Protein AF-A0A397S210-F1 (afdb_monomer)

Radius of gyration: 28.79 Å; Cα contacts (8 Å, |Δi|>4): 384; chains: 1; bounding box: 89×82×57 Å

Nearest PDB structures (foldseek):
  5ey2-assembly1_B  TM=5.512E-01  e=2.239E+00  Bacillus cereus ATCC 14579
  8p5d-assembly1_SK0  TM=4.703E-01  e=1.238E+00  Spraguea lophii 42_110
  3cta-assembly1_A-2  TM=4.953E-01  e=2.122E+00  Thermoplasma acidophilum DSM 1728
  4v5o-assembly1_A7  TM=4.350E-01  e=5.305E+00  Tetrahymena thermophila
  6p6f-assembly1_B  TM=3.017E-01  e=6.582E+00  synthetic construct

Foldseek 3Di:
DLVVVLVPQDQDLPDPLLLLLLQLQLQQLLVPDPDADQDKDWSDADDSCVPSVDDPSNVQVSQCVLAVVLVWDWDDDDRTIITRDHNCNLLSSQVSLLSSCQVVVVVQVVQQVVQVVVLVVPQDPVDPQSVVVVVCLVCVCVQQNQQNGWNDAQDQLDPVDCVLGTFGTWTHGSSQEIEGEQEDEDDPPDDDPVVVVVVLVVSLVSQVSSQVSVVVVGSHHYWTWYAYPPPVPNHTGTSDPSSVVSSVSSNVVRVVVVVVVVVVCVVCVVVVVVVVVVVVVVVCCVPPVVVVVVVVVCCVVCVVVVVD

Structure (mmCIF, N/CA/C/O backbone):
data_AF-A0A397S210-F1
#
_entry.id   AF-A0A397S210-F1
#
loop_
_atom_site.group_PDB
_atom_site.id
_atom_site.type_symbol
_atom_site.label_atom_id
_atom_site.label_alt_id
_atom_site.label_comp_id
_atom_site.label_asym_id
_atom_site.label_entity_id
_atom_site.label_seq_id
_atom_site.pdbx_PDB_ins_code
_atom_site.Cartn_x
_atom_site.Cartn_y
_atom_site.Cartn_z
_atom_site.occupancy
_atom_site.B_iso_or_equiv
_atom_site.auth_seq_id
_atom_site.auth_comp_id
_atom_site.auth_asym_id
_atom_site.auth_atom_id
_atom_site.pdbx_PDB_model_num
ATOM 1 N N . MET A 1 1 ? -18.429 22.481 27.955 1.00 55.03 1 MET A N 1
ATOM 2 C CA . MET A 1 1 ? -19.207 22.070 26.767 1.00 55.03 1 MET A CA 1
ATOM 3 C C . MET A 1 1 ? -18.560 20.840 26.133 1.00 55.03 1 MET A C 1
ATOM 5 O O . MET A 1 1 ? -19.243 19.841 25.980 1.00 55.03 1 MET A O 1
ATOM 9 N N . ASP A 1 2 ? -17.236 20.846 25.951 1.00 54.84 2 ASP A N 1
ATOM 10 C CA . ASP A 1 2 ? -16.440 19.739 25.379 1.00 54.84 2 ASP A CA 1
ATOM 11 C C . ASP A 1 2 ? -16.620 18.367 26.059 1.00 54.84 2 ASP A C 1
ATOM 13 O O . ASP A 1 2 ? -16.711 17.354 25.374 1.00 54.84 2 ASP A O 1
ATOM 17 N N . PHE A 1 3 ? -16.757 18.322 27.391 1.00 54.53 3 PHE A N 1
ATOM 18 C CA . PHE A 1 3 ? -16.994 17.070 28.132 1.00 54.53 3 PHE A CA 1
ATOM 19 C C . PHE A 1 3 ? -18.362 16.421 27.841 1.00 54.53 3 PHE A C 1
ATOM 21 O O . PHE A 1 3 ? -18.506 15.209 27.930 1.00 54.53 3 PHE A O 1
ATOM 28 N N . PHE A 1 4 ? -19.385 17.208 27.491 1.00 59.75 4 PHE A N 1
ATOM 29 C CA . PHE A 1 4 ? -20.692 16.650 27.123 1.00 59.75 4 PHE A CA 1
ATOM 30 C C . PHE A 1 4 ? -20.702 16.160 25.670 1.00 59.75 4 PHE A C 1
ATOM 32 O O . PHE A 1 4 ? -21.332 15.147 25.380 1.00 59.75 4 PHE A O 1
ATOM 39 N N . CYS A 1 5 ? -19.969 16.827 24.770 1.00 57.91 5 CYS A N 1
ATOM 40 C CA . CYS A 1 5 ? -19.808 16.376 23.385 1.00 57.91 5 CYS A CA 1
ATOM 41 C C . CYS A 1 5 ? -19.043 15.045 23.298 1.00 57.91 5 CYS A C 1
ATOM 43 O O . CYS A 1 5 ? -19.401 14.191 22.491 1.00 57.91 5 CYS A O 1
ATOM 45 N N . SER A 1 6 ? -18.050 14.821 24.167 1.00 62.62 6 SER A N 1
ATOM 46 C CA . SER A 1 6 ? -17.277 13.571 24.178 1.00 62.62 6 SER A CA 1
ATOM 47 C C . SER A 1 6 ? -18.088 12.340 24.596 1.00 62.62 6 SER A C 1
ATOM 49 O O . SER A 1 6 ? -17.755 11.228 24.190 1.00 62.62 6 SER A O 1
ATOM 51 N N . PHE A 1 7 ? -19.188 12.519 25.336 1.00 67.81 7 PHE A N 1
ATOM 52 C CA . PHE A 1 7 ? -20.079 11.421 25.728 1.00 67.81 7 PHE A CA 1
ATOM 53 C C . PHE A 1 7 ? -20.820 10.804 24.531 1.00 67.81 7 PHE A C 1
ATOM 55 O O . PHE A 1 7 ? -21.146 9.620 24.544 1.00 67.81 7 PHE A O 1
ATOM 62 N N . PHE A 1 8 ? -21.055 11.600 23.483 1.00 76.00 8 PHE A N 1
ATOM 63 C CA . PHE A 1 8 ? -21.706 11.170 22.243 1.00 76.00 8 PHE A CA 1
ATOM 64 C C . PHE A 1 8 ? -20.715 10.900 21.106 1.00 76.00 8 PHE A C 1
ATOM 66 O O . PHE A 1 8 ? -21.127 10.501 20.018 1.00 76.00 8 PHE A O 1
ATOM 73 N N . PHE A 1 9 ? -19.416 11.107 21.337 1.00 83.88 9 PHE A N 1
ATOM 74 C CA . PHE A 1 9 ? -18.399 10.840 20.333 1.00 83.88 9 PHE A CA 1
ATOM 75 C C . PHE A 1 9 ? -18.256 9.332 20.130 1.00 83.88 9 PHE A C 1
ATOM 77 O O . PHE A 1 9 ? -17.865 8.602 21.046 1.00 83.88 9 PHE A O 1
ATOM 84 N N . ASN A 1 10 ? -18.572 8.867 18.925 1.00 90.12 10 ASN A N 1
ATOM 85 C CA . ASN A 1 10 ? -18.394 7.480 18.530 1.00 90.12 10 ASN A CA 1
ATOM 86 C C . ASN A 1 10 ? -17.181 7.356 17.609 1.00 90.12 10 ASN A C 1
ATOM 88 O O . ASN A 1 10 ? -17.033 8.142 16.670 1.00 90.12 10 ASN A O 1
ATOM 92 N N . VAL A 1 11 ? -16.337 6.364 17.875 1.00 91.44 11 VAL A N 1
ATOM 93 C CA . VAL A 1 11 ? -15.248 6.017 16.967 1.00 91.44 11 VAL A CA 1
ATOM 94 C C . VAL A 1 11 ? -15.869 5.278 15.787 1.00 91.44 11 VAL A C 1
ATOM 96 O O . VAL A 1 11 ? -16.501 4.236 15.952 1.00 91.44 11 VAL A O 1
ATOM 99 N N . ASP A 1 12 ? -15.739 5.854 14.599 1.00 93.69 12 ASP A N 1
ATOM 100 C CA . ASP A 1 12 ? -16.317 5.327 13.371 1.00 93.69 12 ASP A CA 1
ATOM 101 C C . ASP A 1 12 ? -15.284 5.377 12.253 1.00 93.69 12 ASP A C 1
ATOM 103 O O . ASP A 1 12 ? -14.847 6.433 11.797 1.00 93.69 12 ASP A O 1
ATOM 107 N N . ILE A 1 13 ? -14.941 4.194 11.763 1.00 93.19 13 ILE A N 1
ATOM 108 C CA . ILE A 1 13 ? -14.028 4.016 10.644 1.00 93.19 13 ILE A CA 1
ATOM 109 C C . ILE A 1 13 ? -14.554 4.635 9.345 1.00 93.19 13 ILE A C 1
ATOM 111 O O . ILE A 1 13 ? -13.783 4.948 8.439 1.00 93.19 13 ILE A O 1
ATOM 115 N N . ASN A 1 14 ? -15.866 4.838 9.233 1.00 94.56 14 ASN A N 1
ATOM 116 C CA . ASN A 1 14 ? -16.490 5.476 8.083 1.00 94.56 14 ASN A CA 1
ATOM 117 C C . ASN A 1 14 ? -16.458 7.012 8.166 1.00 94.56 14 ASN A C 1
ATOM 119 O O . ASN A 1 14 ? -16.669 7.660 7.136 1.00 94.56 14 ASN A O 1
ATOM 123 N N . ASP A 1 15 ? -16.065 7.607 9.299 1.00 93.75 15 ASP A N 1
ATOM 124 C CA . ASP A 1 15 ? -15.794 9.045 9.400 1.00 93.75 15 ASP A CA 1
ATOM 125 C C . ASP A 1 15 ? -14.431 9.389 8.767 1.00 93.75 15 ASP A C 1
ATOM 127 O O . ASP A 1 15 ? -13.369 8.909 9.169 1.00 93.75 15 ASP A O 1
ATOM 131 N N . GLU A 1 16 ? -14.454 10.238 7.738 1.00 91.31 16 GLU A N 1
ATOM 132 C CA . GLU A 1 16 ? -13.264 10.631 6.974 1.00 91.31 16 GLU A CA 1
ATOM 133 C C . GLU A 1 16 ? -12.228 11.399 7.797 1.00 91.31 16 GLU A C 1
ATOM 135 O O . GLU A 1 16 ? -11.024 11.214 7.597 1.00 91.31 16 GLU A O 1
ATOM 140 N N . ARG A 1 17 ? -12.671 12.228 8.746 1.00 90.12 17 ARG A N 1
ATOM 141 C CA . ARG A 1 17 ? -11.766 12.999 9.604 1.00 90.12 17 ARG A CA 1
ATOM 142 C C . ARG A 1 17 ? -11.052 12.071 10.570 1.00 90.12 17 ARG A C 1
ATOM 144 O O . ARG A 1 17 ? -9.839 12.181 10.730 1.00 90.12 17 ARG A O 1
ATOM 151 N N . GLN A 1 18 ? -11.781 11.124 11.165 1.00 92.75 18 GLN A N 1
ATOM 152 C CA . GLN A 1 18 ? -11.183 10.124 12.047 1.00 92.75 18 GLN A CA 1
ATOM 153 C C . GLN A 1 18 ? -10.178 9.255 11.278 1.00 92.75 18 GLN A C 1
ATOM 155 O O . GLN A 1 18 ? -9.048 9.091 11.735 1.00 92.75 18 GLN A O 1
ATOM 160 N N . ARG A 1 19 ? -10.523 8.786 10.067 1.00 92.81 19 ARG A N 1
ATOM 161 C CA . ARG A 1 19 ? -9.575 8.052 9.208 1.00 92.81 19 ARG A CA 1
ATOM 162 C C . ARG A 1 19 ? -8.323 8.849 8.899 1.00 92.81 19 ARG A C 1
ATOM 164 O O . ARG A 1 19 ? -7.223 8.335 9.068 1.00 92.81 19 ARG A O 1
ATOM 171 N N . THR A 1 20 ? -8.483 10.089 8.448 1.00 90.81 20 THR A N 1
ATOM 172 C CA . THR A 1 20 ? -7.354 10.953 8.082 1.00 90.81 20 THR A CA 1
ATOM 173 C C . THR A 1 20 ? -6.435 11.177 9.279 1.00 90.81 20 THR A C 1
ATOM 175 O O . THR A 1 20 ? -5.214 11.096 9.147 1.00 90.81 20 THR A O 1
ATOM 178 N N . PHE A 1 21 ? -7.016 11.373 10.464 1.00 90.88 21 PHE A N 1
ATOM 179 C CA . PHE A 1 21 ? -6.278 11.501 11.713 1.00 90.88 21 PHE A CA 1
ATOM 180 C C . PHE A 1 21 ? -5.462 10.242 12.044 1.00 90.88 21 PHE A C 1
ATOM 182 O O . PHE A 1 21 ? -4.244 10.323 12.214 1.00 90.88 21 PHE A O 1
ATOM 189 N N . ILE A 1 22 ? -6.110 9.074 12.084 1.00 93.31 22 ILE A N 1
ATOM 190 C CA . ILE A 1 22 ? -5.455 7.808 12.439 1.00 93.31 22 ILE A CA 1
ATOM 191 C C . ILE A 1 22 ? -4.392 7.422 11.406 1.00 93.31 22 ILE A C 1
ATOM 193 O O . ILE A 1 22 ? -3.251 7.145 11.774 1.00 93.31 22 ILE A O 1
ATOM 197 N N . LEU A 1 23 ? -4.721 7.471 10.113 1.00 93.75 23 LEU A N 1
ATOM 198 C CA . LEU A 1 23 ? -3.784 7.135 9.040 1.00 93.75 23 LEU A CA 1
ATOM 199 C C . LEU A 1 23 ? -2.610 8.120 8.972 1.00 93.75 23 LEU A C 1
ATOM 201 O O . LEU A 1 23 ? -1.495 7.708 8.658 1.00 93.75 23 LEU A O 1
ATOM 205 N N . GLY A 1 24 ? -2.818 9.391 9.325 1.00 91.31 24 GLY A N 1
ATOM 206 C CA . GLY A 1 24 ? -1.742 10.374 9.451 1.00 91.31 24 GLY A CA 1
ATOM 207 C C . GLY A 1 24 ? -0.745 10.014 10.557 1.00 91.31 24 GLY A C 1
ATOM 208 O O . GLY A 1 24 ? 0.467 10.098 10.351 1.00 91.31 24 GLY A O 1
ATOM 209 N N . ILE A 1 25 ? -1.230 9.550 11.713 1.00 91.69 25 ILE A N 1
ATOM 210 C CA . ILE A 1 25 ? -0.378 9.029 12.794 1.00 91.69 25 ILE A CA 1
ATOM 211 C C . ILE A 1 25 ? 0.369 7.775 12.328 1.00 91.69 25 ILE A C 1
ATOM 213 O O . ILE A 1 25 ? 1.592 7.704 12.463 1.00 91.69 25 ILE A O 1
ATOM 217 N N . CYS A 1 26 ? -0.338 6.816 11.727 1.00 94.56 26 CYS A N 1
ATOM 218 C CA . CYS A 1 26 ? 0.256 5.598 11.183 1.00 94.56 26 CYS A CA 1
ATOM 219 C C . CYS A 1 26 ? 1.366 5.898 10.165 1.00 94.56 26 CYS A C 1
ATOM 221 O O . CYS A 1 26 ? 2.459 5.345 10.263 1.00 94.56 26 CYS A O 1
ATOM 223 N N . SER A 1 27 ? 1.121 6.819 9.229 1.00 92.94 27 SER A N 1
ATOM 224 C CA . SER A 1 27 ? 2.085 7.246 8.208 1.00 92.94 27 SER A CA 1
ATOM 225 C C . SER A 1 27 ? 3.375 7.794 8.827 1.00 92.94 27 SER A C 1
ATOM 227 O O . SER A 1 27 ? 4.479 7.469 8.383 1.00 92.94 27 SER A O 1
ATOM 229 N N . LYS A 1 28 ? 3.262 8.559 9.920 1.00 91.19 28 LYS A N 1
ATOM 230 C CA . LYS A 1 28 ? 4.419 9.083 10.657 1.00 91.19 28 LYS A CA 1
ATOM 231 C C . LYS A 1 28 ? 5.186 8.014 11.418 1.00 91.19 28 LYS A C 1
ATOM 233 O O . LYS A 1 28 ? 6.413 8.029 11.378 1.00 91.19 28 LYS A O 1
ATOM 238 N N . ILE A 1 29 ? 4.486 7.081 12.066 1.00 92.19 29 ILE A N 1
ATOM 239 C CA . ILE A 1 29 ? 5.108 5.916 12.712 1.00 92.19 29 ILE A CA 1
ATOM 240 C C . ILE A 1 29 ? 5.902 5.122 11.668 1.00 92.19 29 ILE A C 1
ATOM 242 O O . ILE A 1 29 ? 7.086 4.865 11.862 1.00 92.19 29 ILE A O 1
ATOM 246 N N . LEU A 1 30 ? 5.282 4.820 10.523 1.00 93.12 30 LEU A N 1
ATOM 247 C CA . LEU A 1 30 ? 5.911 4.105 9.410 1.00 93.12 30 LEU A CA 1
ATOM 248 C C . LEU A 1 30 ? 7.041 4.891 8.729 1.00 93.12 30 LEU A C 1
ATOM 250 O O . LEU A 1 30 ? 7.833 4.302 8.002 1.00 93.12 30 LEU A O 1
ATOM 254 N N . SER A 1 31 ? 7.120 6.206 8.926 1.00 90.31 31 SER A N 1
ATOM 255 C CA . SER A 1 31 ? 8.195 7.054 8.394 1.00 90.31 31 SER A CA 1
ATOM 256 C C . SER A 1 31 ? 9.345 7.256 9.380 1.00 90.31 31 SER A C 1
ATOM 258 O O . SER A 1 31 ? 10.368 7.834 9.012 1.00 90.31 31 SER A O 1
ATOM 260 N N . HIS A 1 32 ? 9.197 6.818 10.633 1.00 87.69 32 HIS A N 1
ATOM 261 C CA . HIS A 1 32 ? 10.246 6.964 11.629 1.00 87.69 32 HIS A CA 1
ATOM 262 C C . HIS A 1 32 ? 11.325 5.897 11.433 1.00 87.69 32 HIS A C 1
ATOM 264 O O . HIS A 1 32 ? 10.971 4.719 11.425 1.00 87.69 32 HIS A O 1
ATOM 270 N N . PRO A 1 33 ? 12.615 6.255 11.283 1.00 80.19 33 PRO A N 1
ATOM 271 C CA . PRO A 1 33 ? 13.667 5.289 10.994 1.00 80.19 33 PRO A CA 1
ATOM 272 C C . PRO A 1 33 ? 13.654 4.114 11.968 1.00 80.19 33 PRO A C 1
ATOM 274 O O . PRO A 1 33 ? 13.612 4.319 13.180 1.00 80.19 33 PRO A O 1
ATOM 277 N N . PHE A 1 34 ? 13.766 2.894 11.439 1.00 67.31 34 PHE A N 1
ATOM 278 C CA . PHE A 1 34 ? 13.923 1.688 12.245 1.00 67.31 34 PHE A CA 1
ATOM 279 C C . PHE A 1 34 ? 15.271 1.726 12.977 1.00 67.31 34 PHE A C 1
ATOM 281 O O . PHE A 1 34 ? 16.316 1.303 12.480 1.00 67.31 34 PHE A O 1
ATOM 288 N N . ARG A 1 35 ? 15.275 2.339 14.157 1.00 66.12 35 ARG A N 1
ATOM 289 C CA . ARG A 1 35 ? 16.369 2.308 15.119 1.00 66.12 35 ARG A CA 1
ATOM 290 C C . ARG A 1 35 ? 15.756 2.015 16.472 1.00 66.12 35 ARG A C 1
ATOM 292 O O . ARG A 1 35 ? 14.698 2.538 16.800 1.00 66.12 35 ARG A O 1
ATOM 299 N N . ILE A 1 36 ? 16.435 1.191 17.262 1.00 56.22 36 ILE A N 1
ATOM 300 C CA . ILE A 1 36 ? 16.058 0.958 18.654 1.00 56.22 36 ILE A CA 1
ATOM 301 C C . ILE A 1 36 ? 16.239 2.287 19.389 1.00 56.22 36 ILE A C 1
ATOM 303 O O . ILE A 1 36 ? 17.353 2.667 19.750 1.00 56.22 36 ILE A O 1
ATOM 307 N N . THR A 1 37 ? 15.151 3.026 19.561 1.00 57.72 37 THR A N 1
ATOM 308 C CA . THR A 1 37 ? 15.115 4.218 20.395 1.00 57.72 37 THR A CA 1
ATOM 309 C C . THR A 1 37 ? 14.412 3.847 21.688 1.00 57.72 37 THR A C 1
ATOM 311 O O . THR A 1 37 ? 13.223 3.557 21.682 1.00 57.72 37 THR A O 1
ATOM 314 N N . ASN A 1 38 ? 15.118 3.896 22.817 1.00 58.38 38 ASN A N 1
ATOM 315 C CA . ASN A 1 38 ? 14.514 3.721 24.146 1.00 58.38 38 ASN A CA 1
ATOM 316 C C . ASN A 1 38 ? 13.693 4.958 24.582 1.00 58.38 38 ASN A C 1
ATOM 318 O O . ASN A 1 38 ? 13.586 5.245 25.771 1.00 58.38 38 ASN A O 1
ATOM 322 N N . SER A 1 39 ? 13.177 5.739 23.633 1.00 66.75 39 SER A N 1
ATOM 323 C CA . SER A 1 39 ? 12.549 7.038 23.863 1.00 66.75 39 SER A CA 1
ATOM 324 C C . SER A 1 39 ? 11.253 7.159 23.078 1.00 66.75 39 SER A C 1
ATOM 326 O O . SER A 1 39 ? 11.189 6.735 21.924 1.00 66.75 39 SER A O 1
ATOM 328 N N . SER A 1 40 ? 10.255 7.800 23.682 1.00 79.38 40 SER A N 1
ATOM 329 C CA . SER A 1 40 ? 8.995 8.120 23.021 1.00 79.38 40 SER A CA 1
ATOM 330 C C . SER A 1 40 ? 9.243 9.038 21.822 1.00 79.38 40 SER A C 1
ATOM 332 O O . SER A 1 40 ? 9.902 10.076 21.924 1.00 79.38 40 SER A O 1
ATOM 334 N N . LEU A 1 41 ? 8.714 8.641 20.671 1.00 82.25 41 LEU A N 1
ATOM 335 C CA . LEU A 1 41 ? 8.760 9.398 19.437 1.00 82.25 41 LEU A CA 1
ATOM 336 C C . LEU A 1 41 ? 7.732 10.520 19.494 1.00 82.25 41 LEU A C 1
ATOM 338 O O . LEU A 1 41 ? 6.536 10.271 19.626 1.00 82.25 41 LEU A O 1
ATOM 342 N N . HIS A 1 42 ? 8.194 11.754 19.337 1.00 84.50 42 HIS A N 1
ATOM 343 C CA . HIS A 1 42 ? 7.325 12.900 19.107 1.00 84.50 42 HIS A CA 1
ATOM 344 C C . HIS A 1 42 ? 6.812 12.873 17.662 1.00 84.50 42 HIS A C 1
ATOM 346 O O . HIS A 1 42 ? 7.605 12.924 16.723 1.00 84.50 42 HIS A O 1
ATOM 352 N N . LEU A 1 43 ? 5.494 12.757 17.480 1.00 80.25 43 LEU A N 1
ATOM 353 C CA . LEU A 1 43 ? 4.880 12.714 16.151 1.00 80.25 43 LEU A CA 1
ATOM 354 C C . LEU A 1 43 ? 4.464 14.093 15.638 1.00 80.25 43 LEU A C 1
ATOM 356 O O . LEU A 1 43 ? 4.367 14.272 14.421 1.00 80.25 43 LEU A O 1
ATOM 360 N N . GLU A 1 44 ? 4.161 15.057 16.517 1.00 67.69 44 GLU A N 1
ATOM 361 C CA . GLU A 1 44 ? 3.829 16.419 16.086 1.00 67.69 44 GLU A CA 1
ATOM 362 C C . GLU A 1 44 ? 3.718 17.466 17.202 1.00 67.69 44 GLU A C 1
ATOM 364 O O . GLU A 1 44 ? 3.256 17.173 18.304 1.00 67.69 44 GLU A O 1
ATOM 369 N N . THR A 1 45 ? 4.039 18.713 16.841 1.00 53.38 45 THR A N 1
ATOM 370 C CA . THR A 1 45 ? 3.650 19.969 17.495 1.00 53.38 45 THR A CA 1
ATOM 371 C C . THR A 1 45 ? 2.660 20.719 16.579 1.00 53.38 45 THR A C 1
ATOM 373 O O . THR A 1 45 ? 2.988 21.062 15.448 1.00 53.38 45 THR A O 1
ATOM 376 N N . TYR A 1 46 ? 1.463 21.021 17.096 1.00 43.69 46 TYR A N 1
ATOM 377 C CA . TYR A 1 46 ? 0.504 22.052 16.634 1.00 43.69 46 TYR A CA 1
ATOM 378 C C . TYR A 1 46 ? -0.474 21.790 15.456 1.00 43.69 46 TYR A C 1
ATOM 380 O O . TYR A 1 46 ? -1.584 22.323 15.518 1.00 43.69 46 TYR A O 1
ATOM 388 N N . ASN A 1 47 ? -0.177 20.983 14.428 1.00 49.38 47 ASN A N 1
ATOM 389 C CA . ASN A 1 47 ? -1.030 20.944 13.214 1.00 49.38 47 ASN A CA 1
ATOM 390 C C . ASN A 1 47 ? -2.267 20.021 13.278 1.00 49.38 47 ASN A C 1
ATOM 392 O O . ASN A 1 47 ? -3.262 20.291 12.603 1.00 49.38 47 ASN A O 1
ATOM 396 N N . PHE A 1 48 ? -2.284 18.989 14.125 1.00 54.12 48 PHE A N 1
ATOM 397 C CA . PHE A 1 48 ? -3.440 18.083 14.219 1.00 54.12 48 PHE A CA 1
ATOM 398 C C . PHE A 1 48 ? -4.704 18.698 14.850 1.00 54.12 48 PHE A C 1
ATOM 400 O O . PHE A 1 48 ? -5.811 18.412 14.382 1.00 54.12 48 PHE A O 1
ATOM 407 N N . HIS A 1 49 ? -4.563 19.552 15.873 1.00 50.22 49 HIS A N 1
ATOM 408 C CA . HIS A 1 49 ? -5.704 20.172 16.568 1.00 50.22 49 HIS A CA 1
ATOM 409 C C . HIS A 1 49 ? -6.438 21.201 15.699 1.00 50.22 49 HIS A C 1
ATOM 411 O O . HIS A 1 49 ? -7.661 21.307 15.767 1.00 50.22 49 HIS A O 1
ATOM 417 N N . VAL A 1 50 ? -5.699 21.947 14.873 1.00 49.38 50 VAL A N 1
ATOM 418 C CA . VAL A 1 50 ? -6.260 23.037 14.062 1.00 49.38 50 VAL A CA 1
ATOM 419 C C . VAL A 1 50 ? -6.986 22.502 12.825 1.00 49.38 50 VAL A C 1
ATOM 421 O O . VAL A 1 50 ? -7.969 23.101 12.401 1.00 49.38 50 VAL A O 1
ATOM 424 N N . HIS A 1 51 ? -6.542 21.381 12.246 1.00 55.38 51 HIS A N 1
ATOM 425 C CA . HIS A 1 51 ? -7.106 20.871 10.987 1.00 55.38 51 HIS A CA 1
ATOM 426 C C . HIS A 1 51 ? -8.232 19.847 11.143 1.00 55.38 51 HIS A C 1
ATOM 428 O O . HIS A 1 51 ? -9.074 19.756 10.257 1.00 55.38 51 HIS A O 1
ATOM 434 N N . ASN A 1 52 ? -8.293 19.101 12.251 1.00 61.75 52 ASN A N 1
ATOM 435 C CA . ASN A 1 52 ? -9.294 18.034 12.395 1.00 61.75 52 ASN A CA 1
ATOM 436 C C . ASN A 1 52 ? -10.482 18.411 13.292 1.00 61.75 52 ASN A C 1
ATOM 438 O O . ASN A 1 52 ? -11.454 17.662 13.367 1.00 61.75 52 ASN A O 1
ATOM 442 N N . CYS A 1 53 ? -10.420 19.574 13.952 1.00 75.12 53 CYS A N 1
ATOM 443 C CA . CYS A 1 53 ? -11.450 20.090 14.863 1.00 75.12 53 CYS A CA 1
ATOM 444 C C . CYS A 1 53 ? -11.831 19.133 16.010 1.00 75.12 53 CYS A C 1
ATOM 446 O O . CYS A 1 53 ? -12.888 19.312 16.612 1.00 75.12 53 CYS A O 1
ATOM 448 N N . PHE A 1 54 ? -10.988 18.143 16.324 1.00 82.75 54 PHE A N 1
ATOM 449 C CA . PHE A 1 54 ? -11.203 17.256 17.461 1.00 82.75 54 PHE A CA 1
ATOM 450 C C . PHE A 1 54 ? -10.803 17.945 18.764 1.00 82.75 54 PHE A C 1
ATOM 452 O O . PHE A 1 54 ? -9.712 18.520 18.883 1.00 82.75 54 PHE A O 1
ATOM 459 N N . ASN A 1 55 ? -11.670 17.848 19.767 1.00 84.19 55 ASN A N 1
ATOM 460 C CA . ASN A 1 55 ? -11.322 18.226 21.127 1.00 84.19 55 ASN A CA 1
ATOM 461 C C . ASN A 1 55 ? -10.435 17.148 21.781 1.00 84.19 55 ASN A C 1
ATOM 463 O O . ASN A 1 55 ? -10.240 16.050 21.258 1.00 84.19 55 ASN A O 1
ATOM 467 N N . GLN A 1 56 ? -9.862 17.470 22.941 1.00 84.12 56 GLN A N 1
ATOM 468 C CA . GLN A 1 56 ? -8.889 16.595 23.602 1.00 84.12 56 GLN A CA 1
ATOM 469 C C . GLN A 1 56 ? -9.460 15.215 23.961 1.00 84.12 56 GLN A C 1
ATOM 471 O O . GLN A 1 56 ? -8.760 14.222 23.802 1.00 84.12 56 GLN A O 1
ATOM 476 N N . PHE A 1 57 ? -10.725 15.137 24.384 1.00 85.88 57 PHE A N 1
ATOM 477 C CA . PHE A 1 57 ? -11.354 13.867 24.755 1.00 85.88 57 PHE A CA 1
A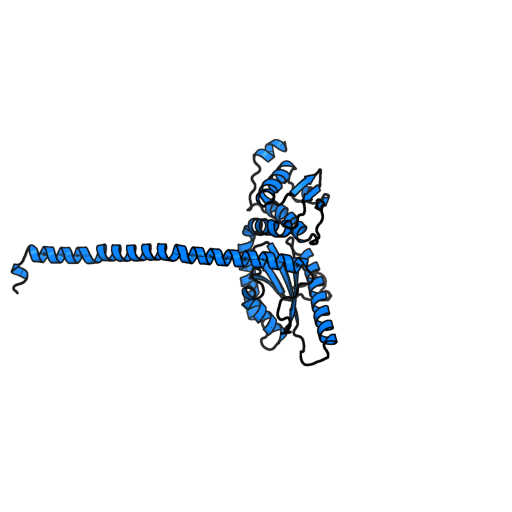TOM 478 C C . PHE A 1 57 ? -11.592 12.962 23.543 1.00 85.88 57 PHE A C 1
ATOM 480 O O . PHE A 1 57 ? -11.429 11.750 23.641 1.00 85.88 57 PHE A O 1
ATOM 487 N N . GLU A 1 58 ? -11.965 13.546 22.402 1.00 88.50 58 GLU A N 1
ATOM 488 C CA . GLU A 1 58 ? -12.158 12.809 21.147 1.00 88.50 58 GLU A CA 1
ATOM 489 C C . GLU A 1 58 ? -10.837 12.206 20.666 1.00 88.50 58 GLU A C 1
ATOM 491 O O . GLU A 1 58 ? -10.791 11.037 20.293 1.00 88.50 58 GLU A O 1
ATOM 496 N N . ILE A 1 59 ? -9.746 12.977 20.754 1.00 88.62 59 ILE A N 1
ATOM 497 C CA . ILE A 1 59 ? -8.396 12.491 20.447 1.00 88.62 59 ILE A CA 1
ATOM 498 C C . ILE A 1 59 ? -8.008 11.355 21.388 1.00 88.62 59 ILE A C 1
ATOM 500 O O . ILE A 1 59 ? -7.613 10.295 20.913 1.00 88.62 59 ILE A O 1
ATOM 504 N N . ASP A 1 60 ? -8.135 11.545 22.701 1.00 87.88 60 ASP A N 1
ATOM 505 C CA . ASP A 1 60 ? -7.718 10.534 23.675 1.00 87.88 60 ASP A CA 1
ATOM 506 C C . ASP A 1 60 ? -8.499 9.213 23.461 1.00 87.88 60 ASP A C 1
ATOM 508 O O . ASP A 1 60 ? -7.900 8.135 23.474 1.00 87.88 60 ASP A O 1
ATOM 512 N N . LYS A 1 61 ? -9.801 9.291 23.139 1.00 90.31 61 LYS A N 1
ATOM 513 C CA . LYS A 1 61 ? -10.631 8.124 22.793 1.00 90.31 61 LYS A CA 1
ATOM 514 C C . LYS A 1 61 ? -10.218 7.466 21.469 1.00 90.31 61 LYS A C 1
ATOM 516 O O . LYS A 1 61 ? -10.094 6.244 21.419 1.00 90.31 61 LYS A O 1
ATOM 521 N N . LEU A 1 62 ? -9.945 8.249 20.420 1.00 91.75 62 LEU A N 1
ATOM 522 C CA . LEU A 1 62 ? -9.430 7.737 19.141 1.00 91.75 62 LEU A CA 1
ATOM 523 C C . LEU A 1 62 ? -8.103 6.994 19.315 1.00 91.75 62 LEU A C 1
ATOM 525 O O . LEU A 1 62 ? -7.934 5.895 18.788 1.00 91.75 62 LEU A O 1
ATOM 529 N N . LEU A 1 63 ? -7.165 7.582 20.063 1.00 92.25 63 LEU A N 1
ATOM 530 C CA . LEU A 1 63 ? -5.860 6.978 20.322 1.00 92.25 63 LEU A CA 1
ATOM 531 C C . LEU A 1 63 ? -5.997 5.661 21.092 1.00 92.25 63 LEU A C 1
ATOM 533 O O . LEU A 1 63 ? -5.347 4.671 20.748 1.00 92.25 63 LEU A O 1
ATOM 537 N N . GLN A 1 64 ? -6.867 5.637 22.103 1.00 90.38 64 GLN A N 1
ATOM 538 C CA . GLN A 1 64 ? -7.145 4.442 22.887 1.00 90.38 64 GLN A CA 1
ATOM 539 C C . GLN A 1 64 ? -7.729 3.317 22.025 1.00 90.38 64 GLN A C 1
ATOM 541 O O . GLN A 1 64 ? -7.184 2.213 22.009 1.00 90.38 64 GLN A O 1
ATOM 546 N N . GLU A 1 65 ? -8.812 3.581 21.294 1.00 91.19 65 GLU A N 1
ATOM 547 C CA . GLU A 1 65 ? -9.521 2.533 20.555 1.00 91.19 65 GLU A CA 1
ATOM 548 C C . GLU A 1 65 ? -8.736 2.031 19.336 1.00 91.19 65 GLU A C 1
ATOM 550 O O . GLU A 1 65 ? -8.698 0.823 19.085 1.00 91.19 65 GLU A O 1
ATOM 555 N N . ALA A 1 66 ? -8.062 2.925 18.606 1.00 92.81 66 ALA A N 1
ATOM 556 C CA . ALA A 1 66 ? -7.335 2.549 17.398 1.00 92.81 66 ALA A CA 1
ATOM 557 C C . ALA A 1 66 ? -5.983 1.878 17.686 1.00 92.81 66 ALA A C 1
ATOM 559 O O . ALA A 1 66 ? -5.642 0.890 17.035 1.00 92.81 66 ALA A O 1
ATOM 560 N N . PHE A 1 67 ? -5.201 2.403 18.638 1.00 93.25 67 PHE A N 1
ATOM 561 C CA . PHE A 1 67 ? -3.800 2.000 18.801 1.00 93.25 67 PHE A CA 1
ATOM 562 C C . PHE A 1 67 ? -3.550 1.056 19.973 1.00 93.25 67 PHE A C 1
ATOM 564 O O . PHE A 1 67 ? -2.831 0.065 19.817 1.00 93.25 67 PHE A O 1
ATOM 571 N N . GLN A 1 68 ? -4.145 1.318 21.140 1.00 84.81 68 GLN A N 1
ATOM 572 C CA . GLN A 1 68 ? -3.841 0.525 22.338 1.00 84.81 68 GLN A CA 1
ATOM 573 C C . GLN A 1 68 ? -4.365 -0.912 22.219 1.00 84.81 68 GLN A C 1
ATOM 575 O O . GLN A 1 68 ? -3.714 -1.840 22.695 1.00 84.81 68 GLN A O 1
ATOM 580 N N . SER A 1 69 ? -5.474 -1.109 21.499 1.00 79.75 69 SER A N 1
ATOM 581 C CA . SER A 1 69 ? -6.011 -2.428 21.127 1.00 79.75 69 SER A CA 1
ATOM 582 C C . SER A 1 69 ? -5.039 -3.275 20.290 1.00 79.75 69 SER A C 1
ATOM 584 O O . SER A 1 69 ? -5.131 -4.499 20.296 1.00 79.75 69 SER A O 1
ATOM 586 N N . ASN A 1 70 ? -4.076 -2.634 19.622 1.00 84.50 70 ASN A N 1
ATOM 587 C CA . ASN A 1 70 ? -3.073 -3.257 18.761 1.00 84.50 70 ASN A CA 1
ATOM 588 C C . ASN A 1 70 ? -1.659 -3.209 19.371 1.00 84.50 70 ASN A C 1
ATOM 590 O O . ASN A 1 70 ? -0.672 -3.316 18.652 1.00 84.50 70 ASN A O 1
ATOM 594 N N . ASN A 1 71 ? -1.522 -3.039 20.693 1.00 90.56 71 ASN A N 1
ATOM 595 C CA . ASN A 1 71 ? -0.223 -2.939 21.379 1.00 90.56 71 ASN A CA 1
ATOM 596 C C . ASN A 1 71 ? 0.686 -1.804 20.858 1.00 90.56 71 ASN A C 1
ATOM 598 O O . ASN A 1 71 ? 1.912 -1.872 20.992 1.00 90.56 71 ASN A O 1
ATOM 602 N N . VAL A 1 72 ? 0.104 -0.743 20.292 1.00 92.69 72 VAL A N 1
ATOM 603 C CA . VAL A 1 72 ? 0.816 0.492 19.950 1.00 92.69 72 VAL A CA 1
ATOM 604 C C . VAL A 1 72 ? 0.417 1.553 20.968 1.00 92.69 72 VAL A C 1
ATOM 606 O O . VAL A 1 72 ? -0.731 1.983 21.025 1.00 92.69 72 VAL A O 1
ATOM 609 N N . TYR A 1 73 ? 1.354 1.971 21.818 1.00 91.62 73 TYR A N 1
ATOM 610 C CA . TYR A 1 73 ? 1.053 2.968 22.842 1.00 91.62 73 TYR A CA 1
ATOM 611 C C . TYR A 1 73 ? 1.266 4.373 22.285 1.00 91.62 73 TYR A C 1
ATOM 613 O O . TYR A 1 73 ? 2.393 4.865 22.208 1.00 91.62 73 TYR A O 1
ATOM 621 N N . VAL A 1 74 ? 0.160 4.989 21.871 1.00 90.75 74 VAL A N 1
ATOM 622 C CA . VAL A 1 74 ? 0.096 6.387 21.442 1.00 90.75 74 VAL A CA 1
ATOM 623 C C . VAL A 1 74 ? -0.620 7.183 22.518 1.00 90.75 74 VAL A C 1
ATOM 625 O O . VAL A 1 74 ? -1.687 6.783 22.988 1.00 90.75 74 VAL A O 1
ATOM 628 N N . TYR A 1 75 ? -0.038 8.305 22.917 1.00 89.00 75 TYR A N 1
ATOM 629 C CA . TYR A 1 75 ? -0.604 9.157 23.951 1.00 89.00 75 TYR A CA 1
ATOM 630 C C . TYR A 1 75 ? -0.377 10.626 23.633 1.00 89.00 75 TYR A C 1
ATOM 632 O O . TYR A 1 75 ? 0.546 11.014 22.916 1.00 89.00 75 TYR A O 1
ATOM 640 N N . ARG A 1 76 ? -1.236 11.464 24.197 1.00 87.56 76 ARG A N 1
ATOM 641 C CA . ARG A 1 76 ? -1.109 12.910 24.108 1.00 87.56 76 ARG A CA 1
ATOM 642 C C . ARG A 1 76 ? -0.383 13.444 25.338 1.00 87.56 76 ARG A C 1
ATOM 644 O O . ARG A 1 76 ? -0.644 13.021 26.460 1.00 87.56 76 ARG A O 1
ATOM 651 N N . SER A 1 77 ? 0.490 14.422 25.133 1.00 84.31 77 SER A N 1
ATOM 652 C CA . SER A 1 77 ? 1.020 15.272 26.199 1.00 84.31 77 SER A CA 1
ATOM 653 C C . SER A 1 77 ? 0.898 16.727 25.761 1.00 84.31 77 SER A C 1
ATOM 655 O O . SER A 1 77 ? 1.447 17.137 24.737 1.00 84.31 77 SER A O 1
ATOM 657 N N . TYR A 1 78 ? 0.108 17.498 26.511 1.00 78.69 78 TYR A N 1
ATOM 658 C CA . TYR A 1 78 ? -0.288 18.865 26.169 1.00 78.69 78 TYR A CA 1
ATOM 659 C C . TYR A 1 78 ? -0.887 18.969 24.752 1.00 78.69 78 TYR A C 1
ATOM 661 O O . TYR A 1 78 ? -1.993 18.478 24.517 1.00 78.69 78 TYR A O 1
ATOM 669 N N . SER A 1 79 ? -0.174 19.611 23.825 1.00 75.44 79 SER A N 1
ATOM 670 C CA . SER A 1 79 ? -0.561 19.861 22.429 1.00 75.44 79 SER A CA 1
ATOM 671 C C . SER A 1 79 ? 0.161 18.949 21.428 1.00 75.44 79 SER A C 1
ATOM 673 O O . SER A 1 79 ? 0.222 19.259 20.237 1.00 75.44 79 SER A O 1
ATOM 675 N N . SER A 1 80 ? 0.774 17.868 21.913 1.00 82.38 80 SER A N 1
ATOM 676 C CA . SER A 1 80 ? 1.608 16.964 21.123 1.00 82.38 80 SER A CA 1
ATOM 677 C C . SER A 1 80 ? 1.192 15.509 21.302 1.00 82.38 80 SER A C 1
ATOM 679 O O . SER A 1 80 ? 0.711 15.115 22.366 1.00 82.38 80 SER A O 1
ATOM 681 N N . ILE A 1 81 ? 1.411 14.709 20.260 1.00 88.50 81 ILE A N 1
ATOM 682 C CA . ILE A 1 81 ? 1.178 13.261 20.264 1.00 88.50 81 ILE A CA 1
ATOM 683 C C . ILE A 1 81 ? 2.530 12.550 20.278 1.00 88.50 81 ILE A C 1
ATOM 685 O O . ILE A 1 81 ? 3.451 12.924 19.546 1.00 88.50 81 ILE A O 1
ATOM 689 N N . TYR A 1 82 ? 2.627 11.523 21.111 1.00 89.56 82 TYR A N 1
ATOM 690 C CA . TYR A 1 82 ? 3.809 10.704 21.313 1.00 89.56 82 TYR A CA 1
ATOM 691 C C . TYR A 1 82 ? 3.486 9.233 21.095 1.00 89.56 82 TYR A C 1
ATOM 693 O O . TYR A 1 82 ? 2.362 8.795 21.338 1.00 89.56 82 TYR A O 1
ATOM 701 N N . VAL A 1 83 ? 4.489 8.471 20.669 1.00 90.62 83 VAL A N 1
ATOM 702 C CA . VAL A 1 83 ? 4.419 7.012 20.550 1.00 90.62 83 VAL A CA 1
ATOM 703 C C . VAL A 1 83 ? 5.580 6.397 21.292 1.00 90.62 83 VAL A C 1
ATOM 705 O O . VAL A 1 83 ? 6.726 6.765 21.044 1.00 90.62 83 VAL A O 1
ATOM 708 N N . ASP A 1 84 ? 5.310 5.414 22.139 1.00 89.62 84 ASP A N 1
ATOM 709 C CA . ASP A 1 84 ? 6.378 4.574 22.673 1.00 89.62 84 ASP A CA 1
ATOM 710 C C . ASP A 1 84 ? 6.839 3.613 21.581 1.00 89.62 84 ASP A C 1
ATOM 712 O O . ASP A 1 84 ? 6.239 2.562 21.338 1.00 89.62 84 ASP A O 1
ATOM 716 N N . PHE A 1 85 ? 7.893 4.023 20.879 1.00 86.62 85 PHE A N 1
ATOM 717 C CA . PHE A 1 85 ? 8.405 3.311 19.722 1.00 86.62 85 PHE A CA 1
ATOM 718 C C . PHE A 1 85 ? 9.250 2.114 20.174 1.00 86.62 85 PHE A C 1
ATOM 720 O O . PHE A 1 85 ? 10.328 2.266 20.745 1.00 86.62 85 PHE A O 1
ATOM 727 N N . LYS A 1 86 ? 8.734 0.910 19.933 1.00 86.56 86 LYS A N 1
ATOM 728 C CA . LYS A 1 86 ? 9.356 -0.384 20.235 1.00 86.56 86 LYS A CA 1
ATOM 729 C C . LYS A 1 86 ? 9.655 -1.121 18.932 1.00 86.56 86 LYS A C 1
ATOM 731 O O . LYS A 1 86 ? 9.171 -0.741 17.869 1.00 86.56 86 LYS A O 1
ATOM 736 N N . ILE A 1 87 ? 10.417 -2.211 19.021 1.00 81.44 87 ILE A N 1
ATOM 737 C CA . ILE A 1 87 ? 10.796 -3.011 17.847 1.00 81.44 87 ILE A CA 1
ATOM 738 C C . ILE A 1 87 ? 9.578 -3.521 17.059 1.00 81.44 87 ILE A C 1
ATOM 740 O O . ILE A 1 87 ? 9.575 -3.465 15.834 1.00 81.44 87 ILE A O 1
ATOM 744 N N . ASP A 1 88 ? 8.500 -3.890 17.755 1.00 88.19 88 ASP A N 1
ATOM 745 C CA . ASP A 1 88 ? 7.275 -4.400 17.129 1.00 88.19 88 ASP A CA 1
ATOM 746 C C . ASP A 1 88 ? 6.314 -3.292 16.673 1.00 88.19 88 ASP A C 1
ATOM 748 O O . ASP A 1 88 ? 5.283 -3.586 16.073 1.00 88.19 88 ASP A O 1
ATOM 752 N N . THR A 1 89 ? 6.608 -2.012 16.937 1.00 90.62 89 THR A N 1
ATOM 753 C CA . THR A 1 89 ? 5.685 -0.905 16.638 1.00 90.62 89 THR A CA 1
ATOM 754 C C . THR A 1 89 ? 5.375 -0.801 15.144 1.00 90.62 89 THR A C 1
ATOM 756 O O . THR A 1 89 ? 4.218 -0.582 14.789 1.00 90.62 89 THR A O 1
ATOM 759 N N . LEU A 1 90 ? 6.366 -1.003 14.264 1.00 89.50 90 LEU A N 1
ATOM 760 C CA . LEU A 1 90 ? 6.142 -1.008 12.811 1.00 89.50 90 LEU A CA 1
ATOM 761 C C . LEU A 1 90 ? 5.250 -2.172 12.364 1.00 89.50 90 LEU A C 1
ATOM 763 O O . LEU A 1 90 ? 4.382 -1.994 11.514 1.00 89.50 90 LEU A O 1
ATOM 767 N N . ASN A 1 91 ? 5.435 -3.352 12.949 1.00 91.75 91 ASN A N 1
ATOM 768 C CA . ASN A 1 91 ? 4.606 -4.509 12.635 1.00 91.75 91 ASN A CA 1
ATOM 769 C C . ASN A 1 91 ? 3.166 -4.300 13.137 1.00 91.75 91 ASN A C 1
ATOM 771 O O . ASN A 1 91 ? 2.205 -4.481 12.397 1.00 91.75 91 ASN A O 1
ATOM 775 N N . ASN A 1 92 ? 3.019 -3.816 14.370 1.00 94.19 92 ASN A N 1
ATOM 776 C CA . ASN A 1 92 ? 1.732 -3.646 15.040 1.00 94.19 92 ASN A CA 1
ATOM 777 C C . ASN A 1 92 ? 0.899 -2.471 14.506 1.00 94.19 92 ASN A C 1
ATOM 779 O O . ASN A 1 92 ? -0.321 -2.469 14.667 1.00 94.19 92 ASN A O 1
ATOM 783 N N . VAL A 1 93 ? 1.517 -1.478 13.853 1.00 95.69 93 VAL A N 1
ATOM 784 C CA . VAL A 1 93 ? 0.764 -0.376 13.236 1.00 95.69 93 VAL A CA 1
ATOM 785 C C . VAL A 1 93 ? 0.088 -0.794 11.927 1.00 95.69 93 VAL A C 1
ATOM 787 O O . VAL A 1 93 ? -0.955 -0.244 11.586 1.00 95.69 93 VAL A O 1
ATOM 790 N N . LEU A 1 94 ? 0.612 -1.793 11.208 1.00 95.69 94 LEU A N 1
ATOM 791 C CA . LEU A 1 94 ? 0.062 -2.218 9.915 1.00 95.69 94 LEU A CA 1
ATOM 792 C C . LEU A 1 94 ? -1.377 -2.763 9.997 1.00 95.69 94 LEU A C 1
ATOM 794 O O . LEU A 1 94 ? -2.188 -2.359 9.160 1.00 95.69 94 LEU A O 1
ATOM 798 N N . PRO A 1 95 ? -1.758 -3.607 10.977 1.00 95.12 95 PRO A N 1
ATOM 799 C CA . PRO A 1 95 ? -3.158 -3.979 11.193 1.00 95.12 95 PRO A CA 1
ATOM 800 C C . PRO A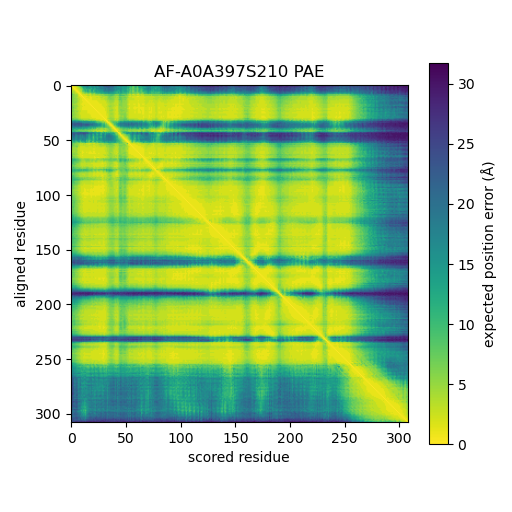 1 95 ? -4.088 -2.774 11.381 1.00 95.12 95 PRO A C 1
ATOM 802 O O . PRO A 1 95 ? -5.186 -2.761 10.822 1.00 95.12 95 PRO A O 1
ATOM 805 N N . ILE A 1 96 ? -3.626 -1.736 12.091 1.00 96.50 96 ILE A N 1
ATOM 806 C CA . ILE A 1 96 ? -4.369 -0.481 12.273 1.00 96.50 96 ILE A CA 1
ATOM 807 C C . ILE A 1 96 ? -4.549 0.202 10.920 1.00 96.50 96 ILE A C 1
ATOM 809 O O . ILE A 1 96 ? -5.671 0.557 10.562 1.00 96.50 96 ILE A O 1
ATOM 813 N N . CYS A 1 97 ? -3.472 0.334 10.135 1.00 97.00 97 CYS A N 1
ATOM 814 C CA . CYS A 1 97 ? -3.561 0.921 8.803 1.00 97.00 97 CYS A CA 1
ATOM 815 C C . CYS A 1 97 ? -4.557 0.155 7.927 1.00 97.00 97 CYS A C 1
ATOM 817 O O . CYS A 1 97 ? -5.434 0.771 7.333 1.00 97.00 97 CYS A O 1
ATOM 819 N N . LYS A 1 98 ? -4.475 -1.184 7.895 1.00 95.94 98 LYS A N 1
ATOM 820 C CA . LYS A 1 98 ? -5.384 -2.031 7.110 1.00 95.94 98 LYS A CA 1
ATOM 821 C C . LYS A 1 98 ? -6.833 -1.809 7.498 1.00 95.94 98 LYS A C 1
ATOM 823 O O . LYS A 1 98 ? -7.663 -1.644 6.609 1.00 95.94 98 LYS A O 1
ATOM 828 N N . GLN A 1 99 ? -7.132 -1.807 8.798 1.00 95.94 99 GLN A N 1
ATOM 829 C CA . GLN A 1 99 ? -8.475 -1.559 9.307 1.00 95.94 99 GLN A CA 1
ATOM 830 C C . GLN A 1 99 ? -8.947 -0.177 8.846 1.00 95.94 99 GLN A C 1
ATOM 832 O O . GLN A 1 99 ? -9.906 -0.080 8.086 1.00 95.94 99 GLN A O 1
ATOM 837 N N . TRP A 1 100 ? -8.242 0.885 9.234 1.00 96.31 100 TRP A N 1
ATOM 838 C CA . TRP A 1 100 ? -8.660 2.271 9.002 1.00 96.31 100 TRP A CA 1
ATOM 839 C C . TRP A 1 100 ? -8.641 2.700 7.533 1.00 96.31 100 TRP A C 1
ATOM 841 O O . TRP A 1 100 ? -9.313 3.663 7.166 1.00 96.31 100 TRP A O 1
ATOM 851 N N . PHE A 1 101 ? -7.935 1.966 6.678 1.00 96.81 101 PHE A N 1
ATOM 852 C CA . PHE A 1 101 ? -7.922 2.174 5.237 1.00 96.81 101 PHE A CA 1
ATOM 853 C C . PHE A 1 101 ? -9.001 1.374 4.485 1.00 96.81 101 PHE A C 1
ATOM 855 O O . PHE A 1 101 ? -9.268 1.686 3.325 1.00 96.81 101 PHE A O 1
ATOM 862 N N . GLN A 1 102 ? -9.682 0.408 5.129 1.00 96.00 102 GLN A N 1
ATOM 863 C CA . GLN A 1 102 ? -10.711 -0.436 4.493 1.00 96.00 102 GLN A CA 1
ATOM 864 C C . GLN A 1 102 ? -11.745 0.343 3.660 1.00 96.00 102 GLN A C 1
ATOM 866 O O . GLN A 1 102 ? -12.025 -0.071 2.531 1.00 96.00 102 GLN A O 1
ATOM 871 N N . PRO A 1 103 ? -12.302 1.481 4.127 1.00 96.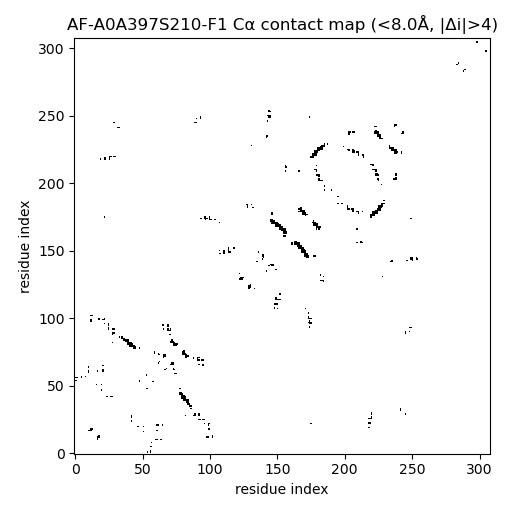62 103 PRO A N 1
ATOM 872 C CA . PRO A 1 103 ? -13.311 2.202 3.347 1.00 96.62 103 PRO A CA 1
ATOM 873 C C . PRO A 1 103 ? -12.805 2.710 1.986 1.00 96.62 103 PRO A C 1
ATOM 875 O O . PRO A 1 103 ? -13.601 2.888 1.063 1.00 96.62 103 PRO A O 1
ATOM 878 N N . SER A 1 104 ? -11.491 2.894 1.832 1.00 95.12 104 SER A N 1
ATOM 879 C CA . SER A 1 104 ? -10.850 3.364 0.598 1.00 95.12 104 SER A CA 1
ATOM 880 C C . SER A 1 104 ? -10.591 2.248 -0.426 1.00 95.12 104 SER A C 1
ATOM 882 O O . SER A 1 104 ? -10.327 2.538 -1.595 1.00 95.12 104 SER A O 1
ATOM 884 N N . ILE A 1 105 ? -10.694 0.970 -0.042 1.00 96.19 105 ILE A N 1
ATOM 885 C CA . ILE A 1 105 ? -10.341 -0.166 -0.914 1.00 96.19 105 ILE A CA 1
ATOM 886 C C . ILE A 1 105 ? -11.219 -0.220 -2.163 1.00 96.19 105 ILE A C 1
ATOM 888 O O . ILE A 1 105 ? -10.726 -0.412 -3.270 1.00 96.19 105 ILE A O 1
ATOM 892 N N . LYS A 1 106 ? -12.523 0.045 -2.029 1.00 96.69 106 LYS A N 1
ATOM 893 C CA . LYS A 1 106 ? -13.440 0.032 -3.178 1.00 96.69 106 LYS A CA 1
ATOM 894 C C . LYS A 1 106 ? -13.062 1.065 -4.244 1.00 96.69 106 LYS A C 1
ATOM 896 O O . LYS A 1 106 ? -13.226 0.800 -5.433 1.00 96.69 106 LYS A O 1
ATOM 901 N N . SER A 1 107 ? -12.583 2.244 -3.839 1.00 95.81 107 SER A N 1
ATOM 902 C CA . SER A 1 107 ? -12.063 3.233 -4.791 1.00 95.81 107 SER A CA 1
ATOM 903 C C . SER A 1 107 ? -10.742 2.796 -5.416 1.00 95.81 107 SER A C 1
ATOM 905 O O . SER A 1 107 ? -10.546 3.052 -6.598 1.00 95.81 107 SER A O 1
ATOM 907 N N . LEU A 1 108 ? -9.878 2.103 -4.668 1.00 96.50 108 LEU A N 1
ATOM 908 C CA . LEU A 1 108 ? -8.618 1.584 -5.202 1.00 96.50 108 LEU A CA 1
ATOM 909 C C . LEU A 1 108 ? -8.818 0.503 -6.256 1.00 96.50 108 LEU A C 1
ATOM 911 O O . LEU A 1 108 ? -8.171 0.568 -7.291 1.00 96.50 108 LEU A O 1
ATOM 915 N N . VAL A 1 109 ? -9.748 -0.429 -6.039 1.00 98.19 109 VAL A N 1
ATOM 916 C CA . VAL A 1 109 ? -10.097 -1.456 -7.035 1.00 98.19 109 VAL A CA 1
ATOM 917 C 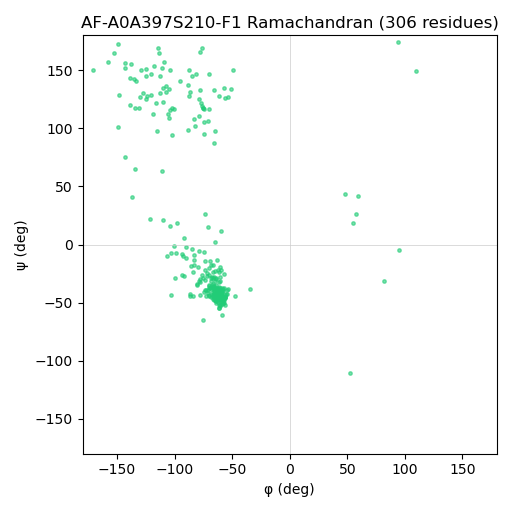C . VAL A 1 109 ? -10.540 -0.808 -8.348 1.00 98.19 109 VAL A C 1
ATOM 919 O O . VAL A 1 109 ? -10.053 -1.163 -9.414 1.00 98.19 109 VAL A O 1
ATOM 922 N N . ARG A 1 110 ? -11.415 0.204 -8.279 1.00 98.12 110 ARG A N 1
ATOM 923 C CA . ARG A 1 110 ? -11.874 0.930 -9.476 1.00 98.12 110 ARG A CA 1
ATOM 924 C C . ARG A 1 110 ? -10.735 1.654 -10.190 1.00 98.12 110 ARG A C 1
ATOM 926 O O . ARG A 1 110 ? -10.698 1.667 -11.417 1.00 98.12 110 ARG A O 1
ATOM 933 N N . LEU A 1 111 ? -9.837 2.273 -9.424 1.00 97.56 111 LEU A N 1
ATOM 934 C CA . LEU A 1 111 ? -8.676 2.967 -9.971 1.00 97.56 111 LEU A CA 1
ATOM 935 C C . LEU A 1 111 ? -7.711 1.985 -10.650 1.00 97.56 111 LEU A C 1
ATOM 937 O O . LEU A 1 111 ? -7.263 2.256 -11.758 1.00 97.56 111 LEU A O 1
ATOM 941 N N . ASP A 1 112 ? -7.445 0.839 -10.023 1.00 98.38 112 ASP A N 1
ATOM 942 C CA . ASP A 1 112 ? -6.623 -0.238 -10.581 1.00 98.38 112 ASP A CA 1
ATOM 943 C C . ASP A 1 112 ? -7.178 -0.742 -11.920 1.00 98.38 112 ASP A C 1
ATOM 945 O O . ASP A 1 112 ? -6.463 -0.753 -12.924 1.00 98.38 112 ASP A O 1
ATOM 949 N N . GLU A 1 113 ? -8.472 -1.069 -11.968 1.00 98.31 113 GLU A N 1
ATOM 950 C CA . GLU A 1 113 ? -9.156 -1.499 -13.192 1.00 98.31 113 GLU A CA 1
ATOM 951 C C . GLU A 1 113 ? -9.027 -0.456 -14.312 1.00 98.31 113 GLU A C 1
ATOM 953 O O . GLU A 1 113 ? -8.722 -0.786 -15.465 1.00 98.31 113 GLU A O 1
ATOM 958 N N . GLU A 1 114 ? -9.230 0.822 -13.980 1.00 98.25 114 GLU A N 1
ATOM 959 C CA . GLU A 1 114 ? -9.090 1.925 -14.926 1.00 98.25 114 GLU A CA 1
ATOM 960 C C . GLU A 1 114 ? -7.656 2.034 -15.456 1.00 98.25 114 GLU A C 1
ATOM 962 O O . GLU A 1 114 ? -7.452 2.095 -16.673 1.00 98.25 114 GLU A O 1
ATOM 967 N N . LYS A 1 115 ? -6.662 2.032 -14.564 1.00 97.94 115 LYS A N 1
ATOM 968 C CA . LYS A 1 115 ? -5.250 2.200 -14.919 1.00 97.94 115 LYS A CA 1
ATOM 969 C C . LYS A 1 115 ? -4.723 1.019 -15.719 1.00 97.94 115 LYS A C 1
ATOM 971 O O . LYS A 1 115 ? -4.057 1.239 -16.727 1.00 97.94 115 LYS A O 1
ATOM 976 N N . ARG A 1 116 ? -5.083 -0.217 -15.368 1.00 98.12 116 ARG A N 1
ATOM 977 C CA . ARG A 1 116 ? -4.726 -1.412 -16.152 1.00 98.12 116 ARG A CA 1
ATOM 978 C C . ARG A 1 116 ? -5.358 -1.393 -17.541 1.00 98.12 116 ARG A C 1
ATOM 980 O O . ARG A 1 116 ? -4.703 -1.744 -18.520 1.00 98.12 116 ARG A O 1
ATOM 987 N N . ARG A 1 117 ? -6.605 -0.926 -17.667 1.00 97.94 117 ARG A N 1
ATOM 988 C CA . ARG A 1 117 ? -7.240 -0.737 -18.981 1.00 97.94 117 ARG A CA 1
ATOM 989 C C . ARG A 1 117 ? -6.490 0.295 -19.825 1.00 97.94 117 ARG A C 1
ATOM 991 O O . ARG A 1 117 ? -6.271 0.048 -21.007 1.00 97.94 117 ARG A O 1
ATOM 998 N N . LEU A 1 118 ? -6.097 1.426 -19.235 1.00 97.44 118 LEU A N 1
ATOM 999 C CA . LEU A 1 118 ? -5.313 2.457 -19.925 1.00 97.44 118 LEU A CA 1
ATOM 1000 C C . LEU A 1 118 ? -3.919 1.950 -20.317 1.00 97.44 118 LEU A C 1
ATOM 1002 O O . LEU A 1 118 ? -3.480 2.211 -21.434 1.00 97.44 118 LEU A O 1
ATOM 1006 N N . TRP A 1 119 ? -3.250 1.198 -19.441 1.00 96.69 119 TRP A N 1
ATOM 1007 C CA . TRP A 1 119 ? -1.976 0.546 -19.745 1.00 96.69 119 TRP A CA 1
ATOM 1008 C C . TRP A 1 119 ? -2.105 -0.357 -20.977 1.00 96.69 119 TRP A C 1
ATOM 1010 O O . TRP A 1 119 ? -1.398 -0.165 -21.961 1.00 96.69 119 TRP A O 1
ATOM 1020 N N . ASN A 1 120 ? -3.090 -1.259 -20.988 1.00 95.94 120 ASN A N 1
ATOM 1021 C CA . ASN A 1 120 ? -3.310 -2.194 -22.096 1.00 95.94 120 ASN A CA 1
ATOM 1022 C C . ASN A 1 120 ? -3.611 -1.507 -23.439 1.00 95.94 120 ASN A C 1
ATOM 1024 O O . ASN A 1 120 ? -3.336 -2.079 -24.490 1.00 95.94 120 ASN A O 1
ATOM 1028 N N . GLN A 1 121 ? -4.188 -0.303 -23.423 1.00 95.75 121 GLN A N 1
ATOM 1029 C CA . GLN A 1 121 ? -4.468 0.472 -24.637 1.00 95.75 121 GLN A CA 1
ATOM 1030 C C . GLN A 1 121 ? -3.228 1.168 -25.209 1.00 95.75 121 GLN A C 1
ATOM 1032 O O . GLN A 1 121 ? -3.166 1.376 -26.418 1.00 95.75 121 GLN A O 1
ATOM 1037 N N . ASN A 1 122 ? -2.272 1.539 -24.354 1.00 93.00 122 ASN A N 1
ATOM 1038 C CA . ASN A 1 122 ? -1.100 2.332 -24.734 1.00 93.00 122 ASN A CA 1
ATOM 1039 C C . ASN A 1 122 ? 0.200 1.516 -24.789 1.00 93.00 122 ASN A C 1
ATOM 1041 O O . ASN A 1 122 ? 1.204 2.016 -25.286 1.00 93.00 122 ASN A O 1
ATOM 1045 N N . PHE A 1 123 ? 0.177 0.271 -24.308 1.00 92.12 123 PHE A N 1
ATOM 1046 C CA . PHE A 1 123 ? 1.329 -0.620 -24.253 1.00 92.12 123 PHE A CA 1
ATOM 1047 C C . PHE A 1 123 ? 1.983 -0.838 -25.627 1.00 92.12 123 PHE A C 1
ATOM 1049 O O . PHE A 1 123 ? 1.357 -1.299 -26.586 1.00 92.12 123 PHE A O 1
ATOM 1056 N N . ASN A 1 124 ? 3.287 -0.589 -25.692 1.00 91.44 124 ASN A N 1
ATOM 1057 C CA . ASN A 1 124 ? 4.146 -0.837 -26.834 1.00 91.44 124 ASN A CA 1
ATOM 1058 C C . ASN A 1 124 ? 4.983 -2.108 -26.625 1.00 91.44 124 ASN A C 1
ATOM 1060 O O . ASN A 1 124 ? 6.110 -2.089 -26.121 1.00 91.44 124 ASN A O 1
ATOM 1064 N N . GLY A 1 125 ? 4.469 -3.223 -27.143 1.00 91.38 125 GLY A N 1
ATOM 1065 C CA . GLY A 1 125 ? 5.138 -4.527 -27.109 1.00 91.38 125 GLY A CA 1
ATOM 1066 C C . GLY A 1 125 ? 6.452 -4.636 -27.892 1.00 91.38 125 GLY A C 1
ATOM 1067 O O . GLY A 1 125 ? 7.032 -5.715 -27.917 1.00 91.38 125 GLY A O 1
ATOM 1068 N N . ASN A 1 126 ? 6.942 -3.563 -28.523 1.00 92.38 126 ASN A N 1
ATOM 1069 C CA . ASN A 1 126 ? 8.257 -3.536 -29.171 1.00 92.38 126 ASN A CA 1
ATOM 1070 C C . ASN A 1 126 ? 9.349 -2.889 -28.299 1.00 92.38 126 ASN A C 1
ATOM 1072 O O . ASN A 1 126 ? 10.521 -2.921 -28.675 1.00 92.38 126 ASN A O 1
ATOM 1076 N N . HIS A 1 127 ? 8.995 -2.293 -27.154 1.00 92.88 127 HIS A N 1
ATOM 1077 C CA . HIS A 1 127 ? 9.945 -1.638 -26.259 1.00 92.88 127 HIS A CA 1
ATOM 1078 C C . HIS A 1 127 ? 10.265 -2.534 -25.053 1.00 92.88 127 HIS A C 1
ATOM 1080 O O . HIS A 1 127 ? 9.389 -2.850 -24.251 1.00 92.88 127 HIS A O 1
ATOM 1086 N N . SER A 1 128 ? 11.528 -2.948 -24.893 1.00 91.00 128 SER A N 1
ATOM 1087 C CA . SER A 1 128 ? 11.921 -3.924 -23.859 1.00 91.00 128 SER A CA 1
ATOM 1088 C C . SER A 1 128 ? 11.581 -3.484 -22.430 1.00 91.00 128 SER A C 1
ATOM 1090 O O . SER A 1 128 ? 11.161 -4.306 -21.620 1.00 91.00 128 SER A O 1
ATOM 1092 N N . GLU A 1 129 ? 11.728 -2.193 -22.115 1.00 90.62 129 GLU A N 1
ATOM 1093 C CA . GLU A 1 129 ? 11.365 -1.660 -20.793 1.00 90.62 129 GLU A CA 1
ATOM 1094 C C . GLU A 1 129 ? 9.849 -1.715 -20.564 1.00 90.62 129 GLU A C 1
ATOM 1096 O O . GLU A 1 129 ? 9.413 -2.015 -19.458 1.00 90.62 129 GLU A O 1
ATOM 1101 N N . GLU A 1 130 ? 9.038 -1.515 -21.609 1.00 93.50 130 GLU A N 1
ATOM 1102 C CA . GLU A 1 130 ? 7.582 -1.632 -21.489 1.00 93.50 130 GLU A CA 1
ATOM 1103 C C . GLU A 1 130 ? 7.141 -3.083 -21.347 1.00 93.50 130 GLU A C 1
ATOM 1105 O O . GLU A 1 130 ? 6.268 -3.366 -20.533 1.00 93.50 130 GLU A O 1
ATOM 1110 N N . ILE A 1 131 ? 7.765 -4.023 -22.068 1.00 94.00 131 ILE A N 1
ATOM 1111 C CA . ILE A 1 131 ? 7.518 -5.460 -21.869 1.00 94.00 131 ILE A CA 1
ATOM 1112 C C . ILE A 1 131 ? 7.790 -5.841 -20.407 1.00 94.00 131 ILE A C 1
ATOM 1114 O O . ILE A 1 131 ? 6.992 -6.548 -19.796 1.00 94.00 131 ILE A O 1
ATOM 1118 N N . MET A 1 132 ? 8.884 -5.335 -19.832 1.00 92.56 132 MET A N 1
ATOM 1119 C CA . MET A 1 132 ? 9.237 -5.574 -18.432 1.00 92.56 132 MET A CA 1
ATOM 1120 C C . MET A 1 132 ? 8.236 -4.937 -17.456 1.00 92.56 132 MET A C 1
ATOM 1122 O O . MET A 1 132 ? 7.836 -5.586 -16.493 1.00 92.56 132 MET A O 1
ATOM 1126 N N . LYS A 1 133 ? 7.790 -3.696 -17.705 1.00 94.75 133 LYS A N 1
ATOM 1127 C CA . LYS A 1 133 ? 6.711 -3.057 -16.929 1.00 94.75 133 LYS A CA 1
ATOM 1128 C C . LYS A 1 133 ? 5.419 -3.871 -17.008 1.00 94.75 133 LYS A C 1
ATOM 1130 O O . LYS A 1 133 ? 4.773 -4.080 -15.988 1.00 94.75 133 LYS A O 1
ATOM 1135 N N . ASN A 1 134 ? 5.066 -4.365 -18.193 1.00 96.19 134 ASN A N 1
ATOM 1136 C CA . ASN A 1 134 ? 3.872 -5.174 -18.405 1.00 96.19 134 ASN A CA 1
ATOM 1137 C C . ASN A 1 134 ? 3.932 -6.495 -17.626 1.00 96.19 134 ASN A C 1
ATOM 1139 O O . ASN A 1 134 ? 2.948 -6.880 -17.000 1.00 96.19 134 ASN A O 1
ATOM 1143 N N . ASP A 1 135 ? 5.078 -7.178 -17.636 1.00 94.00 135 ASP A N 1
ATOM 1144 C CA . ASP A 1 135 ? 5.284 -8.393 -16.843 1.00 94.00 135 ASP A CA 1
ATOM 1145 C C . ASP A 1 135 ? 5.160 -8.113 -15.339 1.00 94.00 135 ASP A C 1
ATOM 1147 O O . ASP A 1 135 ? 4.434 -8.816 -14.636 1.00 94.00 135 ASP A O 1
ATOM 1151 N N . LEU A 1 136 ? 5.770 -7.023 -14.861 1.00 94.69 136 LEU A N 1
ATOM 1152 C CA . LEU A 1 136 ? 5.650 -6.590 -13.471 1.00 94.69 136 LEU A CA 1
ATOM 1153 C C . LEU A 1 136 ? 4.197 -6.273 -13.088 1.00 94.69 136 LEU A C 1
ATOM 1155 O O . LEU A 1 136 ? 3.736 -6.731 -12.050 1.00 94.69 136 LEU A O 1
ATOM 1159 N N . ILE A 1 137 ? 3.463 -5.522 -13.914 1.00 96.88 137 ILE A N 1
ATOM 1160 C CA . ILE A 1 137 ? 2.056 -5.168 -13.666 1.00 96.88 137 ILE A CA 1
ATOM 1161 C C . ILE A 1 137 ? 1.185 -6.423 -13.563 1.00 96.88 137 ILE A C 1
ATOM 1163 O O . ILE A 1 137 ? 0.329 -6.506 -12.679 1.00 96.88 137 ILE A O 1
ATOM 1167 N N . ASN A 1 138 ? 1.389 -7.394 -14.453 1.00 96.12 138 ASN A N 1
ATOM 1168 C CA . ASN A 1 138 ? 0.556 -8.594 -14.527 1.00 96.12 138 ASN A CA 1
ATOM 1169 C C . ASN A 1 138 ? 0.899 -9.652 -13.472 1.00 96.12 138 ASN A C 1
ATOM 1171 O O . ASN A 1 138 ? 0.049 -10.488 -13.190 1.00 96.12 138 ASN A O 1
ATOM 1175 N N . ASN A 1 139 ? 2.096 -9.599 -12.881 1.00 94.88 139 ASN A N 1
ATOM 1176 C CA . ASN A 1 139 ? 2.560 -10.562 -11.877 1.00 94.88 139 ASN A CA 1
ATOM 1177 C C . ASN A 1 139 ? 2.926 -9.893 -10.539 1.00 94.88 139 ASN A C 1
ATOM 1179 O O . ASN A 1 139 ? 3.728 -10.431 -9.769 1.00 94.88 139 ASN A O 1
ATOM 1183 N N . ILE A 1 140 ? 2.399 -8.693 -10.262 1.00 95.06 140 ILE A N 1
ATOM 1184 C CA . ILE A 1 140 ? 2.779 -7.915 -9.072 1.00 95.06 140 ILE A CA 1
ATOM 1185 C C . ILE A 1 140 ? 2.441 -8.642 -7.767 1.00 95.06 140 ILE A C 1
ATOM 1187 O O . ILE A 1 140 ? 3.181 -8.533 -6.799 1.00 95.06 140 ILE A O 1
ATOM 1191 N N . ASP A 1 141 ? 1.374 -9.433 -7.750 1.00 92.19 141 ASP A N 1
ATOM 1192 C CA . ASP A 1 141 ? 0.940 -10.244 -6.613 1.00 92.19 141 ASP A CA 1
ATOM 1193 C C . ASP A 1 141 ? 1.935 -11.361 -6.264 1.00 92.19 141 ASP A C 1
ATOM 1195 O O . ASP A 1 141 ? 2.040 -11.752 -5.102 1.00 92.19 141 ASP A O 1
ATOM 1199 N N . ILE A 1 142 ? 2.693 -11.842 -7.253 1.00 91.69 142 ILE A N 1
ATOM 1200 C CA . ILE A 1 142 ? 3.764 -12.830 -7.083 1.00 91.69 142 ILE A CA 1
ATOM 1201 C C . ILE A 1 142 ? 5.086 -12.132 -6.740 1.00 91.69 142 ILE A C 1
ATOM 1203 O O . ILE A 1 142 ? 5.819 -12.583 -5.860 1.00 91.69 142 ILE A O 1
ATOM 1207 N N . ILE A 1 143 ? 5.407 -11.038 -7.440 1.00 92.50 143 ILE A N 1
ATOM 1208 C CA . ILE A 1 143 ? 6.689 -10.327 -7.310 1.00 92.50 143 ILE A CA 1
ATOM 1209 C C . ILE A 1 143 ? 6.758 -9.530 -6.000 1.00 92.50 143 ILE A C 1
ATOM 1211 O O . ILE A 1 143 ? 7.810 -9.479 -5.358 1.00 92.50 143 ILE A O 1
ATOM 1215 N N . LEU A 1 144 ? 5.650 -8.902 -5.607 1.00 94.44 144 LEU A N 1
ATOM 1216 C CA . LEU A 1 144 ? 5.519 -8.074 -4.412 1.00 94.44 144 LEU A CA 1
ATOM 1217 C C . LEU A 1 144 ? 4.134 -8.255 -3.760 1.00 94.44 144 LEU A C 1
ATOM 1219 O O . LEU A 1 144 ? 3.273 -7.371 -3.851 1.00 94.44 144 LEU A O 1
ATOM 1223 N N . PRO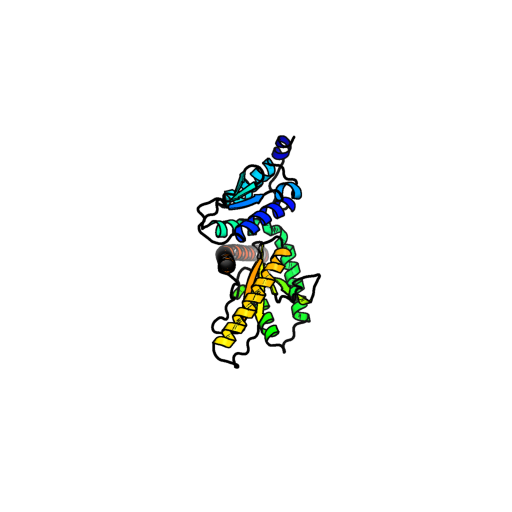 A 1 145 ? 3.914 -9.391 -3.075 1.00 95.31 145 PRO A N 1
ATOM 1224 C CA . PRO A 1 145 ? 2.612 -9.715 -2.512 1.00 95.31 145 PRO A CA 1
ATOM 1225 C C . PRO A 1 145 ? 2.098 -8.632 -1.554 1.00 95.31 145 PRO A C 1
ATOM 1227 O O . PRO A 1 145 ? 2.816 -8.139 -0.682 1.00 95.31 145 PRO A O 1
ATOM 1230 N N . GLY A 1 146 ? 0.823 -8.276 -1.711 1.00 95.81 146 GLY A N 1
ATOM 1231 C CA . GLY A 1 146 ? 0.146 -7.263 -0.900 1.00 95.81 146 GLY A CA 1
ATOM 1232 C C . GLY A 1 146 ? 0.123 -5.853 -1.501 1.00 95.81 146 GLY A C 1
ATOM 1233 O O . GLY A 1 146 ? -0.557 -4.996 -0.942 1.00 95.81 146 GLY A O 1
ATOM 1234 N N . PHE A 1 147 ? 0.784 -5.606 -2.639 1.00 97.62 147 PHE A N 1
ATOM 1235 C CA . PHE A 1 147 ? 0.734 -4.338 -3.388 1.00 97.62 147 PHE A CA 1
ATOM 1236 C C . PHE A 1 147 ? -0.011 -4.501 -4.721 1.00 97.62 147 PHE A C 1
ATOM 1238 O O . PHE A 1 147 ? 0.554 -4.362 -5.803 1.00 97.62 147 PHE A O 1
ATOM 1245 N N . ASN A 1 148 ? -1.298 -4.826 -4.639 1.00 95.50 148 ASN A N 1
ATOM 1246 C CA . ASN A 1 148 ? -2.052 -5.365 -5.773 1.00 95.50 148 ASN A CA 1
ATOM 1247 C C . ASN A 1 148 ? -2.645 -4.300 -6.716 1.00 95.50 148 ASN A C 1
ATOM 1249 O O . ASN A 1 148 ? -2.985 -4.618 -7.857 1.00 95.50 148 ASN A O 1
ATOM 1253 N N . TYR A 1 149 ? -2.775 -3.047 -6.266 1.00 98.31 149 TYR A N 1
ATOM 1254 C CA . TYR A 1 149 ? -3.511 -2.008 -6.998 1.00 98.31 149 TYR A CA 1
ATOM 1255 C C . TYR A 1 149 ? -2.572 -1.076 -7.762 1.00 98.31 149 TYR A C 1
ATOM 1257 O O . TYR A 1 149 ? -1.814 -0.346 -7.136 1.00 98.31 149 TYR A O 1
ATOM 1265 N N . LEU A 1 150 ? -2.641 -1.033 -9.088 1.00 98.38 150 LEU A N 1
ATOM 1266 C CA . LEU A 1 150 ? -1.970 -0.044 -9.927 1.00 98.38 150 LEU A CA 1
ATOM 1267 C C . LEU A 1 150 ? -2.649 1.325 -9.758 1.00 98.38 150 LEU A C 1
ATOM 1269 O O . LEU A 1 150 ? -3.744 1.567 -10.257 1.00 98.38 150 LEU A O 1
ATOM 1273 N N . ILE A 1 151 ? -1.988 2.234 -9.047 1.00 97.56 151 ILE A N 1
ATOM 1274 C CA . ILE A 1 151 ? -2.512 3.566 -8.710 1.00 97.56 151 ILE A CA 1
ATOM 1275 C C . ILE A 1 151 ? -2.261 4.553 -9.842 1.00 97.56 151 ILE A C 1
ATOM 1277 O O . ILE A 1 151 ? -3.128 5.354 -10.195 1.00 97.56 151 ILE A O 1
ATOM 1281 N N . ASP A 1 152 ? -1.050 4.520 -10.390 1.00 96.19 152 ASP A N 1
ATOM 1282 C CA . ASP A 1 152 ? -0.639 5.405 -11.468 1.00 96.19 152 ASP A CA 1
ATOM 1283 C C . ASP A 1 152 ? 0.533 4.799 -12.243 1.00 96.19 152 ASP A C 1
ATOM 1285 O O . ASP A 1 152 ? 1.287 3.978 -11.716 1.00 96.19 152 ASP A O 1
ATOM 1289 N N . PHE A 1 153 ? 0.693 5.232 -13.486 1.00 95.31 153 PHE A N 1
ATOM 1290 C CA . PHE A 1 153 ? 1.854 4.931 -14.314 1.00 95.31 153 PHE A CA 1
ATOM 1291 C C . PHE A 1 153 ? 2.195 6.159 -15.152 1.00 95.31 153 PHE A C 1
ATOM 1293 O O . PHE A 1 153 ? 1.312 6.971 -15.432 1.00 95.31 153 PHE A O 1
ATOM 1300 N N . GLU A 1 154 ? 3.468 6.316 -15.508 1.00 91.25 154 GLU A N 1
ATOM 1301 C CA . GLU A 1 154 ? 3.968 7.499 -16.225 1.00 91.25 154 GLU A CA 1
ATOM 1302 C C . GLU A 1 154 ? 3.491 8.819 -15.590 1.00 91.25 154 GLU A C 1
ATOM 1304 O O . GLU A 1 154 ? 3.053 9.774 -16.241 1.00 91.25 154 GLU A O 1
ATOM 1309 N N . TRP A 1 155 ? 3.551 8.866 -14.263 1.00 90.38 155 TRP A N 1
ATOM 1310 C CA . TRP A 1 155 ? 2.973 9.942 -13.478 1.00 90.38 155 TRP A CA 1
ATOM 1311 C C . TRP A 1 155 ? 3.945 11.116 -13.371 1.00 90.38 155 TRP A C 1
ATOM 1313 O O . TRP A 1 155 ? 5.165 10.964 -13.281 1.00 90.38 155 TRP A O 1
ATOM 1323 N N . LYS A 1 156 ? 3.407 12.336 -13.361 1.00 85.44 156 LYS A N 1
ATOM 1324 C CA . LYS A 1 156 ? 4.231 13.543 -13.243 1.00 85.44 156 LYS A CA 1
ATOM 1325 C C . LYS A 1 156 ? 4.718 13.687 -11.811 1.00 85.44 156 LYS A C 1
ATOM 1327 O O . LYS A 1 156 ? 3.918 13.926 -10.910 1.00 85.44 156 LYS A O 1
ATOM 1332 N N . ALA A 1 157 ? 6.034 13.615 -11.631 1.00 77.00 157 ALA A N 1
ATOM 1333 C CA . ALA A 1 157 ? 6.676 13.806 -10.336 1.00 77.00 157 ALA A CA 1
ATOM 1334 C C . ALA A 1 157 ? 6.399 15.200 -9.747 1.00 77.00 157 ALA A C 1
ATOM 1336 O O . ALA A 1 157 ? 6.307 15.363 -8.537 1.00 77.00 157 ALA A O 1
ATOM 1337 N N . ASN A 1 158 ? 6.236 16.209 -10.605 1.00 73.00 158 ASN A N 1
ATOM 1338 C CA . ASN A 1 158 ? 5.827 17.547 -10.208 1.00 73.00 158 ASN A CA 1
ATOM 1339 C C . ASN A 1 158 ? 4.815 18.094 -11.221 1.00 73.00 158 ASN A C 1
ATOM 1341 O O . ASN A 1 158 ? 5.132 18.236 -12.403 1.00 73.00 158 ASN A O 1
ATOM 1345 N N . GLU A 1 159 ? 3.606 18.420 -10.762 1.00 69.56 159 GLU A N 1
ATOM 1346 C CA . GLU A 1 159 ? 2.530 18.921 -11.629 1.00 69.56 159 GLU A CA 1
ATOM 1347 C C . GLU A 1 159 ? 2.868 20.269 -12.277 1.00 69.56 159 GLU A C 1
ATOM 1349 O O . GLU A 1 159 ? 2.433 20.545 -13.394 1.00 69.56 159 GLU A O 1
ATOM 1354 N N . SER A 1 160 ? 3.694 21.082 -11.611 1.00 67.56 160 SER A N 1
ATOM 1355 C CA . SER A 1 160 ? 4.089 22.409 -12.092 1.00 67.56 160 SER A CA 1
ATOM 1356 C C . SER A 1 160 ? 5.246 22.362 -13.095 1.00 67.56 160 SER A C 1
ATOM 1358 O O . SER A 1 160 ? 5.471 23.333 -13.816 1.00 67.56 160 SER A O 1
ATOM 1360 N N . TYR A 1 161 ? 6.000 21.258 -13.159 1.00 60.28 161 TYR A N 1
ATOM 1361 C CA . TYR A 1 161 ? 7.286 21.240 -13.850 1.00 60.28 161 TYR A CA 1
ATOM 1362 C C . TYR A 1 161 ? 7.632 19.874 -14.466 1.00 60.28 161 TYR A C 1
ATOM 1364 O O . TYR A 1 161 ? 8.179 18.985 -13.814 1.00 60.28 161 TYR A O 1
ATOM 1372 N N . TYR A 1 162 ? 7.439 19.754 -15.782 1.00 58.19 162 TYR A N 1
ATOM 1373 C CA . TYR A 1 162 ? 7.777 18.551 -16.563 1.00 58.19 162 TYR A CA 1
ATOM 1374 C C . TYR A 1 162 ? 9.251 18.115 -16.466 1.00 58.19 162 TYR A C 1
ATOM 1376 O O . TYR A 1 162 ? 9.562 16.940 -16.635 1.00 58.19 162 TYR A O 1
ATOM 1384 N N . HIS A 1 163 ? 10.173 19.034 -16.168 1.00 60.84 163 HIS A N 1
ATOM 1385 C CA . HIS A 1 163 ? 11.605 18.730 -16.099 1.00 60.84 163 HIS A CA 1
ATOM 1386 C C . HIS A 1 163 ? 12.023 17.948 -14.839 1.00 60.84 163 HIS A C 1
ATOM 1388 O O . HIS A 1 163 ? 13.172 17.520 -14.743 1.00 60.84 163 HIS A O 1
ATOM 1394 N N . TYR A 1 164 ? 11.117 17.732 -13.875 1.00 61.62 164 TYR A N 1
ATOM 1395 C CA . TYR A 1 164 ? 11.381 16.866 -12.716 1.00 61.62 164 TYR A CA 1
ATOM 1396 C C . TYR A 1 164 ? 11.250 15.373 -13.040 1.00 61.62 164 TYR A C 1
ATOM 1398 O O . TYR A 1 164 ? 11.622 14.540 -12.212 1.00 61.62 164 TYR A O 1
ATOM 1406 N N . GLY A 1 165 ? 10.815 15.050 -14.260 1.00 76.00 165 GLY A N 1
ATOM 1407 C CA . GLY A 1 165 ? 10.729 13.697 -14.784 1.00 76.00 165 GLY A CA 1
ATOM 1408 C C . GLY A 1 165 ? 9.353 13.066 -14.598 1.00 76.00 165 GLY A C 1
ATOM 1409 O O . GLY A 1 165 ? 8.446 13.633 -13.983 1.00 76.00 165 GLY A O 1
ATOM 1410 N N . VAL A 1 166 ? 9.225 11.883 -15.178 1.00 85.06 166 VAL A N 1
ATOM 1411 C CA . VAL A 1 166 ? 8.016 11.067 -15.186 1.00 85.06 166 VAL A CA 1
ATOM 1412 C C . VAL A 1 166 ? 8.355 9.792 -14.428 1.00 85.06 166 VAL A C 1
ATOM 1414 O O . VAL A 1 166 ? 9.333 9.137 -14.773 1.00 85.06 166 VAL A O 1
ATOM 1417 N N . GLY A 1 167 ? 7.612 9.499 -13.364 1.00 87.38 167 GLY A N 1
ATOM 1418 C CA . GLY A 1 167 ? 7.795 8.274 -12.595 1.00 87.38 167 GLY A CA 1
ATOM 1419 C C . GLY A 1 167 ? 7.099 7.098 -13.266 1.00 87.38 167 GLY A C 1
ATOM 1420 O O . GLY A 1 167 ? 6.045 7.265 -13.877 1.00 87.38 167 GLY A O 1
ATOM 1421 N N . ASP A 1 168 ? 7.673 5.907 -13.129 1.00 93.00 168 ASP A N 1
ATOM 1422 C CA . ASP A 1 168 ? 7.211 4.744 -13.883 1.00 93.00 168 ASP A CA 1
ATOM 1423 C C . ASP A 1 168 ? 5.904 4.150 -13.368 1.00 93.00 168 ASP A C 1
ATOM 1425 O O . ASP A 1 168 ? 4.911 4.167 -14.091 1.00 93.00 168 ASP A O 1
ATOM 1429 N N . LEU A 1 169 ? 5.894 3.613 -12.145 1.00 97.50 169 LEU A N 1
ATOM 1430 C CA . LEU A 1 169 ? 4.753 2.879 -11.595 1.00 97.50 169 LEU A CA 1
ATOM 1431 C C . LEU A 1 169 ? 4.515 3.250 -10.130 1.00 97.50 169 LEU A C 1
ATOM 1433 O O . LEU A 1 169 ? 5.461 3.429 -9.356 1.00 97.50 169 LEU A O 1
ATOM 1437 N N . ILE A 1 170 ? 3.243 3.314 -9.739 1.00 98.19 170 ILE A N 1
ATOM 1438 C CA . ILE A 1 170 ? 2.810 3.366 -8.342 1.00 98.19 170 ILE A CA 1
ATOM 1439 C C . ILE A 1 170 ? 1.835 2.226 -8.090 1.00 98.19 170 ILE A C 1
ATOM 1441 O O . ILE A 1 170 ? 0.796 2.155 -8.745 1.00 98.19 170 ILE A O 1
ATOM 1445 N N . PHE A 1 171 ? 2.128 1.395 -7.091 1.00 98.50 171 PHE A N 1
ATOM 1446 C CA . PHE A 1 171 ? 1.182 0.411 -6.573 1.00 98.50 171 PHE A CA 1
ATOM 1447 C C . PHE A 1 171 ? 0.713 0.761 -5.165 1.00 98.50 171 PHE A C 1
ATOM 1449 O O . PHE A 1 171 ? 1.427 1.401 -4.394 1.00 98.50 171 PHE A O 1
ATOM 1456 N N . GLY A 1 172 ? -0.493 0.326 -4.820 1.00 98.12 172 GLY A N 1
ATOM 1457 C CA . GLY A 1 172 ? -1.099 0.473 -3.509 1.00 98.12 172 GLY A CA 1
ATOM 1458 C C . GLY A 1 172 ? -1.374 -0.874 -2.861 1.00 98.12 172 GLY A C 1
ATOM 1459 O O . GLY A 1 172 ? -1.572 -1.883 -3.538 1.00 98.12 172 GLY A O 1
ATOM 1460 N N . SER A 1 173 ? -1.403 -0.868 -1.532 1.00 98.19 173 SER A N 1
ATOM 1461 C CA . SER A 1 173 ? -1.735 -2.023 -0.699 1.00 98.19 173 SER A CA 1
ATOM 1462 C C . SER A 1 173 ? -3.047 -1.820 0.055 1.00 98.19 173 SER A C 1
ATOM 1464 O O . SER A 1 173 ? -3.499 -0.689 0.254 1.00 98.19 173 SER A O 1
ATOM 1466 N N . ASP A 1 174 ? -3.604 -2.913 0.582 1.00 96.75 174 ASP A N 1
ATOM 1467 C CA . ASP A 1 174 ? -4.746 -2.865 1.510 1.00 96.75 174 ASP A CA 1
ATOM 1468 C C . ASP A 1 174 ? -4.424 -2.153 2.834 1.00 96.75 174 ASP A C 1
ATOM 1470 O O . ASP A 1 174 ? -5.317 -1.835 3.617 1.00 96.75 174 ASP A O 1
ATOM 1474 N N . TYR A 1 175 ? -3.139 -1.922 3.101 1.00 96.81 175 TYR A N 1
ATOM 1475 C CA . TYR A 1 175 ? -2.617 -1.352 4.337 1.00 96.81 175 TYR A CA 1
ATOM 1476 C C . TYR A 1 175 ? -2.483 0.167 4.262 1.00 96.81 175 TYR A C 1
ATOM 1478 O O . TYR A 1 175 ? -1.904 0.756 5.165 1.00 96.81 175 TYR A O 1
ATOM 1486 N N . GLY A 1 176 ? -2.936 0.817 3.185 1.00 96.25 176 GLY A N 1
ATOM 1487 C CA . GLY A 1 176 ? -2.699 2.249 3.009 1.00 96.25 176 GLY A CA 1
ATOM 1488 C C . GLY A 1 176 ? -1.203 2.563 2.992 1.00 96.25 176 GLY A C 1
ATOM 1489 O O . GLY A 1 176 ? -0.757 3.508 3.631 1.00 96.25 176 GLY A O 1
ATOM 1490 N N . VAL A 1 177 ? -0.420 1.726 2.309 1.00 98.19 177 VAL A N 1
ATOM 1491 C CA . VAL A 1 177 ? 0.990 1.975 1.984 1.00 98.19 177 VAL A CA 1
ATOM 1492 C C . VAL A 1 177 ? 1.138 1.862 0.479 1.00 98.19 177 VAL A C 1
ATOM 1494 O O . VAL A 1 177 ? 0.712 0.862 -0.106 1.00 98.19 177 VAL A O 1
ATOM 1497 N N . TYR A 1 178 ? 1.719 2.881 -0.145 1.00 98.31 178 TYR A N 1
ATOM 1498 C CA . TYR A 1 178 ? 1.986 2.896 -1.582 1.00 98.31 178 TYR A CA 1
ATOM 1499 C C . TYR A 1 178 ? 3.464 2.654 -1.852 1.00 98.31 178 TYR A C 1
ATOM 1501 O O . TYR A 1 178 ? 4.318 3.033 -1.053 1.00 98.31 178 TYR A O 1
ATOM 1509 N N . ILE A 1 179 ? 3.770 2.049 -2.993 1.00 98.31 179 ILE A N 1
ATOM 1510 C CA . ILE A 1 179 ? 5.130 1.845 -3.472 1.00 98.31 179 ILE A CA 1
ATOM 1511 C C . ILE A 1 179 ? 5.320 2.519 -4.823 1.00 98.31 179 ILE A C 1
ATOM 1513 O O . ILE A 1 179 ? 4.553 2.291 -5.754 1.00 98.31 179 ILE A O 1
ATOM 1517 N N . VAL A 1 180 ? 6.369 3.328 -4.926 1.00 98.00 180 VAL A N 1
ATOM 1518 C CA . VAL A 1 180 ? 6.905 3.793 -6.206 1.00 98.00 180 VAL A CA 1
ATOM 1519 C C . VAL A 1 180 ? 7.921 2.768 -6.692 1.00 98.00 180 VAL A C 1
ATOM 1521 O O . VAL A 1 180 ? 8.849 2.419 -5.954 1.00 98.00 180 VAL A O 1
ATOM 1524 N N . ILE A 1 181 ? 7.762 2.305 -7.928 1.00 97.25 181 ILE A N 1
ATOM 1525 C CA . ILE A 1 181 ? 8.698 1.385 -8.572 1.00 97.25 181 ILE A CA 1
ATOM 1526 C C . ILE A 1 181 ? 9.254 2.071 -9.813 1.00 97.25 181 ILE A C 1
ATOM 1528 O O . ILE A 1 181 ? 8.526 2.295 -10.777 1.00 97.25 181 ILE A O 1
ATOM 1532 N N . GLU A 1 182 ? 10.544 2.394 -9.776 1.00 96.06 182 GLU A N 1
ATOM 1533 C CA . GLU A 1 182 ? 11.277 2.853 -10.955 1.00 96.06 182 GLU A CA 1
ATOM 1534 C C . GLU A 1 182 ? 11.815 1.652 -11.721 1.00 96.06 182 GLU A C 1
ATOM 1536 O O . GLU A 1 182 ? 12.454 0.771 -11.142 1.00 96.06 182 GLU A O 1
ATOM 1541 N N . THR A 1 183 ? 11.597 1.610 -13.025 1.00 93.75 183 THR A N 1
ATOM 1542 C CA . THR A 1 183 ? 11.989 0.483 -13.858 1.00 93.75 183 THR A CA 1
ATOM 1543 C C . THR A 1 183 ? 13.096 0.869 -14.830 1.00 93.75 183 THR A C 1
ATOM 1545 O O . THR A 1 183 ? 13.166 1.987 -15.329 1.00 93.75 183 THR A O 1
ATOM 1548 N N . LYS A 1 184 ? 14.011 -0.060 -15.117 1.00 91.62 184 LYS A N 1
ATOM 1549 C CA . LYS A 1 184 ? 15.011 0.168 -16.164 1.00 91.62 184 LYS A CA 1
ATOM 1550 C C . LYS A 1 184 ? 15.424 -1.103 -16.874 1.00 91.62 184 LYS A C 1
ATOM 1552 O O . LYS A 1 184 ? 15.869 -2.059 -16.239 1.00 91.62 184 LYS A O 1
ATOM 1557 N N . TRP A 1 185 ? 15.369 -1.076 -18.205 1.00 89.88 185 TRP A N 1
ATOM 1558 C CA . TRP A 1 185 ? 16.007 -2.104 -19.019 1.00 89.88 185 TRP A CA 1
ATOM 1559 C C . TRP A 1 185 ? 17.495 -1.788 -19.197 1.00 89.88 185 TRP A C 1
ATOM 1561 O O . TRP A 1 185 ? 17.880 -0.859 -19.909 1.00 89.88 185 TRP A O 1
ATOM 1571 N N . LEU A 1 186 ? 18.350 -2.558 -18.533 1.00 86.75 186 LEU A N 1
ATOM 1572 C CA . LEU A 1 186 ? 19.798 -2.433 -18.600 1.00 86.75 186 LEU A CA 1
ATOM 1573 C C . LEU A 1 186 ? 20.355 -3.279 -19.752 1.00 86.75 186 LEU A C 1
ATOM 1575 O O . LEU A 1 186 ? 19.972 -4.436 -19.956 1.00 86.75 186 LEU A O 1
ATOM 1579 N N . ASN A 1 187 ? 21.301 -2.711 -20.504 1.00 80.56 187 ASN A N 1
ATOM 1580 C CA . ASN A 1 187 ? 22.028 -3.451 -21.531 1.00 80.56 187 ASN A CA 1
ATOM 1581 C C . ASN A 1 187 ? 23.056 -4.385 -20.874 1.00 80.56 187 ASN A C 1
ATOM 1583 O O . ASN A 1 187 ? 24.115 -3.950 -20.417 1.00 80.56 187 ASN A O 1
ATOM 1587 N N . MET A 1 188 ? 22.752 -5.683 -20.859 1.00 74.75 188 MET A N 1
ATOM 1588 C CA . MET A 1 188 ? 23.610 -6.707 -20.249 1.00 74.75 188 MET A CA 1
ATOM 1589 C C . MET A 1 188 ? 24.875 -7.013 -21.060 1.00 74.75 188 MET A C 1
ATOM 1591 O O . MET A 1 188 ? 25.807 -7.613 -20.528 1.00 74.75 188 MET A O 1
ATOM 1595 N N . ASN A 1 189 ? 24.937 -6.570 -22.319 1.00 70.62 189 ASN A N 1
ATOM 1596 C CA . ASN A 1 189 ? 26.028 -6.885 -23.243 1.00 70.62 189 ASN A CA 1
ATOM 1597 C C . ASN A 1 189 ? 27.155 -5.838 -23.231 1.00 70.62 189 ASN A C 1
ATOM 1599 O O . ASN A 1 189 ? 28.214 -6.067 -23.813 1.00 70.62 189 ASN A O 1
ATOM 1603 N N . SER A 1 190 ? 26.962 -4.693 -22.569 1.00 54.50 190 SER A N 1
ATOM 1604 C CA . SER A 1 190 ? 27.925 -3.588 -22.551 1.00 54.50 190 SER A CA 1
ATOM 1605 C C . SER A 1 190 ? 28.488 -3.336 -21.146 1.00 54.50 190 SER A C 1
ATOM 1607 O O . SER A 1 190 ? 27.899 -2.612 -20.348 1.00 54.50 190 SER A O 1
ATOM 1609 N N . GLY A 1 191 ? 29.680 -3.873 -20.862 1.00 55.81 191 GLY A N 1
ATOM 1610 C CA . GLY A 1 191 ? 30.587 -3.312 -19.851 1.00 55.81 191 GLY A CA 1
ATOM 1611 C C . GLY A 1 191 ? 30.797 -4.096 -18.546 1.00 55.81 191 GLY A C 1
ATOM 1612 O O . GLY A 1 191 ? 29.935 -4.799 -18.020 1.00 55.81 191 GLY A O 1
ATOM 1613 N N . LYS A 1 192 ? 32.015 -3.926 -18.010 1.00 62.09 192 LYS A N 1
ATOM 1614 C CA . LYS A 1 192 ? 32.519 -4.433 -16.721 1.00 62.09 192 LYS A CA 1
ATOM 1615 C C . LYS A 1 192 ? 31.540 -4.117 -15.575 1.00 62.09 192 LYS A C 1
ATOM 1617 O O . LYS A 1 192 ? 30.882 -3.083 -15.603 1.00 62.09 192 LYS A O 1
ATOM 1622 N N . SER A 1 193 ? 31.516 -4.968 -14.540 1.00 70.00 193 SER A N 1
ATOM 1623 C CA . SER A 1 193 ? 30.676 -4.879 -13.319 1.00 70.00 193 SER A CA 1
ATOM 1624 C C . SER A 1 193 ? 30.392 -3.447 -12.809 1.00 70.00 193 SER A C 1
ATOM 1626 O O . SER A 1 193 ? 29.266 -3.129 -12.438 1.00 70.00 193 SER A O 1
ATOM 1628 N N . VAL A 1 194 ? 31.383 -2.551 -12.879 1.00 75.31 194 VAL A N 1
ATOM 1629 C CA . VAL A 1 194 ? 31.290 -1.146 -12.445 1.00 75.31 194 VAL A CA 1
ATOM 1630 C C . VAL A 1 194 ? 30.221 -0.331 -13.189 1.00 75.31 194 VAL A C 1
ATOM 1632 O O . VAL A 1 194 ? 29.454 0.369 -12.536 1.00 75.31 194 VAL A O 1
ATOM 1635 N N . ALA A 1 195 ? 30.125 -0.427 -14.520 1.00 77.62 195 ALA A N 1
ATOM 1636 C CA . ALA A 1 195 ? 29.148 0.353 -15.294 1.00 77.62 195 ALA A CA 1
ATOM 1637 C C . ALA A 1 195 ? 27.707 -0.083 -14.985 1.00 77.62 195 ALA A C 1
ATOM 1639 O O . ALA A 1 195 ? 26.813 0.747 -14.846 1.00 77.62 195 ALA A O 1
ATOM 1640 N N . ARG A 1 196 ? 27.502 -1.391 -14.783 1.00 77.00 196 ARG A N 1
ATOM 1641 C CA . ARG A 1 196 ? 26.210 -1.939 -14.352 1.00 77.00 196 ARG A CA 1
ATOM 1642 C C . ARG A 1 196 ? 25.848 -1.480 -12.943 1.00 77.00 196 ARG A C 1
ATOM 1644 O O . ARG A 1 196 ? 24.722 -1.060 -12.716 1.00 77.00 196 ARG A O 1
ATOM 1651 N N . ASN A 1 197 ? 26.804 -1.494 -12.012 1.00 81.94 197 ASN A N 1
ATOM 1652 C CA . ASN A 1 197 ? 26.582 -0.971 -10.662 1.00 81.94 197 ASN A CA 1
ATOM 1653 C C . ASN A 1 197 ? 26.225 0.524 -10.678 1.00 81.94 197 ASN A C 1
ATOM 1655 O O . ASN A 1 197 ? 25.346 0.936 -9.926 1.00 81.94 197 ASN A O 1
ATOM 1659 N N . HIS A 1 198 ? 26.866 1.316 -11.543 1.00 84.50 198 HIS A N 1
ATOM 1660 C CA . HIS A 1 198 ? 26.535 2.730 -11.714 1.00 84.50 198 HIS A CA 1
ATOM 1661 C C . HIS A 1 198 ? 25.090 2.914 -12.181 1.00 84.50 198 HIS A C 1
ATOM 1663 O O . HIS A 1 198 ? 24.326 3.596 -11.507 1.00 84.50 198 HIS A O 1
ATOM 1669 N N . ALA A 1 199 ? 24.690 2.230 -13.258 1.00 84.06 199 ALA A N 1
ATOM 1670 C CA . ALA A 1 199 ? 23.327 2.313 -13.778 1.00 84.06 199 ALA A CA 1
ATOM 1671 C C . ALA A 1 199 ? 22.282 1.884 -12.732 1.00 84.06 199 ALA A C 1
ATOM 1673 O O . ALA A 1 199 ? 21.278 2.565 -12.548 1.00 84.06 199 ALA A O 1
ATOM 1674 N N . ARG A 1 200 ? 22.534 0.809 -11.969 1.00 83.75 200 ARG A N 1
ATOM 1675 C CA . ARG A 1 200 ? 21.640 0.400 -10.867 1.00 83.75 200 ARG A CA 1
ATOM 1676 C C . ARG A 1 200 ? 21.521 1.483 -9.789 1.00 83.75 200 ARG A C 1
ATOM 1678 O O . ARG A 1 200 ? 20.422 1.773 -9.323 1.00 83.75 200 ARG A O 1
ATOM 1685 N N . ASN A 1 201 ? 22.635 2.108 -9.412 1.00 87.50 201 ASN A N 1
ATOM 1686 C CA . ASN A 1 201 ? 22.637 3.187 -8.424 1.00 87.50 201 ASN A CA 1
ATOM 1687 C C . ASN A 1 201 ? 21.915 4.447 -8.922 1.00 87.50 201 ASN A C 1
ATOM 1689 O O . ASN A 1 201 ? 21.276 5.128 -8.119 1.00 87.50 201 ASN A O 1
ATOM 1693 N N . GLU A 1 202 ? 21.981 4.752 -10.218 1.00 89.75 202 GLU A N 1
ATOM 1694 C CA . GLU A 1 202 ? 21.222 5.851 -10.825 1.00 89.75 202 GLU A CA 1
ATOM 1695 C C . GLU A 1 202 ? 19.716 5.599 -10.729 1.00 89.75 202 GLU A C 1
ATOM 1697 O O . GLU A 1 202 ? 19.000 6.440 -10.186 1.00 89.75 202 GLU A O 1
ATOM 1702 N N . VAL A 1 203 ? 19.250 4.411 -11.132 1.00 90.44 203 VAL A N 1
ATOM 1703 C CA . VAL A 1 203 ? 17.829 4.027 -11.037 1.00 90.44 203 VAL A CA 1
ATOM 1704 C C . VAL A 1 203 ? 17.355 4.068 -9.581 1.00 90.44 203 VAL A C 1
ATOM 1706 O O . VAL A 1 203 ? 16.305 4.630 -9.276 1.00 90.44 203 VAL A O 1
ATOM 1709 N N . LYS A 1 204 ? 18.161 3.565 -8.638 1.00 91.81 204 LYS A N 1
ATOM 1710 C CA . LYS A 1 204 ? 17.850 3.632 -7.201 1.00 91.81 204 LYS A CA 1
ATOM 1711 C C . LYS A 1 204 ? 17.775 5.074 -6.680 1.00 91.81 204 LYS A C 1
ATOM 1713 O O . LYS A 1 204 ? 16.922 5.397 -5.851 1.00 91.81 204 LYS A O 1
ATOM 1718 N N . THR A 1 205 ? 18.653 5.954 -7.158 1.00 93.00 205 THR A N 1
ATOM 1719 C CA . THR A 1 205 ? 18.640 7.384 -6.805 1.00 93.00 205 THR A CA 1
ATOM 1720 C C . THR A 1 205 ? 17.385 8.070 -7.342 1.00 93.00 205 THR A C 1
ATOM 1722 O O . THR A 1 205 ? 16.764 8.864 -6.633 1.00 93.00 205 THR A O 1
ATOM 1725 N N . GLN A 1 206 ? 16.973 7.723 -8.561 1.00 92.88 206 GLN A N 1
ATOM 1726 C CA . GLN A 1 206 ? 15.750 8.218 -9.182 1.00 92.88 206 GLN A CA 1
ATOM 1727 C C . GLN A 1 206 ? 14.503 7.735 -8.432 1.00 92.88 206 GLN A C 1
ATOM 1729 O O . GLN A 1 206 ? 13.691 8.565 -8.022 1.00 92.88 206 GLN A O 1
ATOM 1734 N N . ALA A 1 207 ? 14.422 6.441 -8.107 1.00 95.00 207 ALA A N 1
ATOM 1735 C CA . ALA A 1 207 ? 13.367 5.878 -7.264 1.00 95.00 207 ALA A CA 1
ATOM 1736 C C . ALA A 1 207 ? 13.252 6.607 -5.916 1.00 95.00 207 ALA A C 1
ATOM 1738 O O . ALA A 1 207 ? 12.154 6.938 -5.467 1.00 95.00 207 ALA A O 1
ATOM 1739 N N . LYS A 1 208 ? 14.387 6.921 -5.273 1.00 95.19 208 LYS A N 1
ATOM 1740 C CA . LYS A 1 208 ? 14.408 7.666 -4.005 1.00 95.19 208 LYS A CA 1
ATOM 1741 C C . LYS A 1 208 ? 13.810 9.066 -4.153 1.00 95.19 208 LYS A C 1
ATOM 1743 O O . LYS A 1 208 ? 13.065 9.500 -3.275 1.00 95.19 208 LYS A O 1
ATOM 1748 N N . ARG A 1 209 ? 14.129 9.766 -5.246 1.00 93.88 209 ARG A N 1
ATOM 1749 C CA . ARG A 1 209 ? 13.586 11.096 -5.552 1.00 93.88 209 ARG A CA 1
ATOM 1750 C C . ARG A 1 209 ? 12.083 11.028 -5.837 1.00 93.88 209 ARG A C 1
ATOM 1752 O O . ARG A 1 209 ? 11.324 11.813 -5.281 1.00 93.88 209 ARG A O 1
ATOM 1759 N N . TYR A 1 210 ? 11.636 10.067 -6.641 1.00 94.88 210 TYR A N 1
ATOM 1760 C CA . TYR A 1 210 ? 10.216 9.891 -6.952 1.00 94.88 210 TYR A CA 1
ATOM 1761 C C . TYR A 1 210 ? 9.388 9.473 -5.743 1.00 94.88 210 TYR A C 1
ATOM 1763 O O . TYR A 1 210 ? 8.297 9.999 -5.550 1.00 94.88 210 TYR A O 1
ATOM 1771 N N . ARG A 1 211 ? 9.932 8.642 -4.851 1.00 95.38 211 ARG A N 1
ATOM 1772 C CA . ARG A 1 211 ? 9.307 8.368 -3.553 1.00 95.38 211 ARG A CA 1
ATOM 1773 C C . ARG A 1 211 ? 9.044 9.652 -2.760 1.00 95.38 211 ARG A C 1
ATOM 1775 O O . ARG A 1 211 ? 7.981 9.772 -2.167 1.00 95.38 211 ARG A O 1
ATOM 1782 N N . GLN A 1 212 ? 9.983 10.605 -2.735 1.00 93.56 212 GLN A N 1
ATOM 1783 C CA . GLN A 1 212 ? 9.798 11.875 -2.015 1.00 93.56 212 GLN A CA 1
ATOM 1784 C C . GLN A 1 212 ? 8.657 12.703 -2.611 1.00 93.56 212 GLN A C 1
ATOM 1786 O O . GLN A 1 212 ? 7.786 13.143 -1.870 1.00 93.56 212 GLN A O 1
ATOM 1791 N N . PHE A 1 213 ? 8.602 12.833 -3.936 1.00 93.12 213 PHE A N 1
ATOM 1792 C CA . PHE A 1 213 ? 7.504 13.544 -4.596 1.00 93.12 213 PHE A CA 1
ATOM 1793 C C . PHE A 1 213 ? 6.148 12.862 -4.403 1.00 93.12 213 PHE A C 1
ATOM 1795 O O . PHE A 1 213 ? 5.149 13.519 -4.123 1.00 93.12 213 PHE A O 1
ATOM 1802 N N . ALA A 1 214 ? 6.102 11.532 -4.490 1.00 93.69 214 ALA A N 1
ATOM 1803 C CA . ALA A 1 214 ? 4.886 10.786 -4.194 1.00 93.69 214 ALA A CA 1
ATOM 1804 C C . ALA A 1 214 ? 4.463 10.964 -2.725 1.00 93.69 214 ALA A C 1
ATOM 1806 O O . ALA A 1 214 ? 3.277 11.116 -2.449 1.00 93.69 214 ALA A O 1
ATOM 1807 N N . GLN A 1 215 ? 5.411 11.011 -1.784 1.00 93.25 215 GLN A N 1
ATOM 1808 C CA . GLN A 1 215 ? 5.115 11.239 -0.368 1.00 93.25 215 GLN A CA 1
ATOM 1809 C C . GLN A 1 215 ? 4.502 12.623 -0.098 1.00 93.25 215 GLN A C 1
ATOM 1811 O O . GLN A 1 215 ? 3.721 12.752 0.839 1.00 93.25 215 GLN A O 1
ATOM 1816 N N . GLU A 1 216 ? 4.821 13.639 -0.903 1.00 90.31 216 GLU A N 1
ATOM 1817 C CA . GLU A 1 216 ? 4.180 14.963 -0.834 1.00 90.31 216 GLU A CA 1
ATOM 1818 C C . GLU A 1 216 ? 2.746 14.946 -1.391 1.00 90.31 216 GLU A C 1
ATOM 1820 O O . GLU A 1 216 ? 1.894 15.703 -0.931 1.00 90.31 216 GLU A O 1
ATOM 1825 N N . LYS A 1 217 ? 2.468 14.068 -2.365 1.00 89.06 217 LYS A N 1
ATOM 1826 C CA . LYS A 1 217 ? 1.152 13.921 -3.009 1.00 89.06 217 LYS A CA 1
ATOM 1827 C C . LYS A 1 217 ? 0.170 13.086 -2.185 1.00 89.06 217 LYS A C 1
ATOM 1829 O O . LYS A 1 217 ? -1.033 13.340 -2.220 1.00 89.06 217 LYS A O 1
ATOM 1834 N N . PHE A 1 218 ? 0.660 12.069 -1.480 1.00 90.06 218 PHE A N 1
ATOM 1835 C CA . PHE A 1 218 ? -0.175 11.109 -0.765 1.00 90.06 218 PHE A CA 1
ATOM 1836 C C . PHE A 1 218 ? -0.061 11.277 0.751 1.00 90.06 218 PHE A C 1
ATOM 1838 O O . PHE A 1 218 ? 1.027 11.368 1.309 1.00 90.06 218 PHE A O 1
ATOM 1845 N N . THR A 1 219 ? -1.205 11.258 1.435 1.00 87.00 219 THR A N 1
ATOM 1846 C CA . THR A 1 219 ? -1.281 11.338 2.906 1.00 87.00 219 THR A CA 1
ATOM 1847 C C . THR A 1 219 ? -0.801 10.057 3.595 1.00 87.00 219 THR A C 1
ATOM 1849 O O . THR A 1 219 ? -0.365 10.074 4.748 1.00 87.00 219 THR A O 1
ATOM 1852 N N . VAL A 1 220 ? -0.870 8.939 2.877 1.00 92.56 220 VAL A N 1
ATOM 1853 C CA . VAL A 1 220 ? -0.389 7.630 3.309 1.00 92.56 220 VAL A CA 1
ATOM 1854 C C . VAL A 1 220 ? 1.132 7.503 3.200 1.00 92.56 220 VAL A C 1
ATOM 1856 O O . VAL A 1 220 ? 1.801 8.301 2.541 1.00 92.56 220 VAL A O 1
ATOM 1859 N N . LYS A 1 221 ? 1.697 6.474 3.837 1.00 96.31 221 LYS A N 1
ATOM 1860 C CA . LYS A 1 221 ? 3.124 6.169 3.708 1.00 96.31 221 LYS A CA 1
ATOM 1861 C C . LYS A 1 221 ? 3.438 5.746 2.272 1.00 96.31 221 LYS A C 1
ATOM 1863 O O . LYS A 1 221 ? 2.777 4.865 1.723 1.00 96.31 221 LYS A O 1
ATOM 1868 N N . VAL A 1 222 ? 4.500 6.318 1.710 1.00 97.56 222 VAL A N 1
ATOM 1869 C CA . VAL A 1 222 ? 5.081 5.896 0.435 1.00 97.56 222 VAL A CA 1
ATOM 1870 C C . VAL A 1 222 ? 6.466 5.287 0.659 1.00 97.56 222 VAL A C 1
ATOM 1872 O O . VAL A 1 222 ? 7.323 5.871 1.334 1.00 97.56 222 VAL A O 1
ATOM 1875 N N . ILE A 1 223 ? 6.680 4.109 0.079 1.00 97.94 223 ILE A N 1
ATOM 1876 C CA . ILE A 1 223 ? 7.967 3.412 0.000 1.00 97.94 223 ILE A CA 1
ATOM 1877 C C . ILE A 1 223 ? 8.489 3.436 -1.444 1.00 97.94 223 ILE A C 1
ATOM 1879 O O . ILE A 1 223 ? 7.730 3.652 -2.389 1.00 97.94 223 ILE A O 1
ATOM 1883 N N . GLY A 1 224 ? 9.797 3.284 -1.634 1.00 97.44 224 GLY A N 1
ATOM 1884 C CA . GLY A 1 224 ? 10.440 3.384 -2.943 1.00 97.44 224 GLY A CA 1
ATOM 1885 C C . GLY A 1 224 ? 11.254 2.148 -3.288 1.00 97.44 224 GLY A C 1
ATOM 1886 O O . GLY A 1 224 ? 11.921 1.557 -2.436 1.00 97.44 224 GLY A O 1
ATOM 1887 N N . SER A 1 225 ? 11.259 1.791 -4.566 1.00 96.62 225 SER A N 1
ATOM 1888 C CA . SER A 1 225 ? 12.069 0.693 -5.070 1.00 96.62 225 SER A CA 1
ATOM 1889 C C . SER A 1 225 ? 12.446 0.863 -6.538 1.00 96.62 225 SER A C 1
ATOM 1891 O O . SER A 1 225 ? 11.869 1.680 -7.253 1.00 96.62 225 SER A O 1
ATOM 1893 N N . SER A 1 226 ? 13.425 0.078 -6.977 1.00 94.94 226 SER A N 1
ATOM 1894 C CA . SER A 1 226 ? 13.790 -0.068 -8.381 1.00 94.94 226 SER A CA 1
ATOM 1895 C C . SER A 1 226 ? 13.651 -1.512 -8.856 1.00 94.94 226 SER A C 1
ATOM 1897 O O . SER A 1 226 ? 13.965 -2.439 -8.105 1.00 94.94 226 SER A O 1
ATOM 1899 N N . TYR A 1 227 ? 13.278 -1.691 -10.120 1.00 92.88 227 TYR A N 1
ATOM 1900 C CA . TYR A 1 227 ? 13.132 -2.982 -10.783 1.00 92.88 227 TYR A CA 1
ATOM 1901 C C . TYR A 1 227 ? 13.867 -2.990 -12.131 1.00 92.88 227 TYR A C 1
ATOM 1903 O O . TYR A 1 227 ? 13.692 -2.106 -12.967 1.00 92.88 227 TYR A O 1
ATOM 1911 N N . THR A 1 228 ? 14.734 -3.975 -12.355 1.00 90.69 228 THR A N 1
ATOM 1912 C CA . THR A 1 228 ? 15.583 -4.044 -13.558 1.00 90.69 228 THR A CA 1
ATOM 1913 C C . THR A 1 228 ? 15.639 -5.467 -14.087 1.00 90.69 228 THR A C 1
ATOM 1915 O O . THR A 1 228 ? 15.548 -6.399 -13.296 1.00 90.69 228 THR A O 1
ATOM 1918 N N . ASN A 1 229 ? 15.908 -5.643 -15.380 1.00 87.56 229 ASN A N 1
ATOM 1919 C CA . ASN A 1 229 ? 16.047 -6.948 -16.048 1.00 87.56 229 ASN A CA 1
ATOM 1920 C C . ASN A 1 229 ? 17.324 -7.739 -15.671 1.00 87.56 229 ASN A C 1
ATOM 1922 O O . ASN A 1 229 ? 17.730 -8.650 -16.395 1.00 87.56 229 ASN A O 1
ATOM 1926 N N . ASP A 1 230 ? 18.015 -7.359 -14.597 1.00 78.81 230 ASP A N 1
ATOM 1927 C CA . ASP A 1 230 ? 19.255 -7.995 -14.163 1.00 78.81 230 ASP A CA 1
ATOM 1928 C C . ASP A 1 230 ? 18.982 -9.260 -13.354 1.00 78.81 230 ASP A C 1
ATOM 1930 O O . ASP A 1 230 ? 18.702 -9.205 -12.158 1.00 78.81 230 ASP A O 1
ATOM 1934 N N . THR A 1 231 ? 19.138 -10.410 -14.008 1.00 58.78 231 THR A N 1
ATOM 1935 C CA . THR A 1 231 ? 18.774 -11.737 -13.494 1.00 58.78 231 THR A CA 1
ATOM 1936 C C . THR A 1 231 ? 19.500 -12.159 -12.221 1.00 58.78 231 THR A C 1
ATOM 1938 O O . THR A 1 231 ? 19.018 -13.049 -11.527 1.00 58.78 231 THR A O 1
ATOM 1941 N N . VAL A 1 232 ? 20.635 -11.538 -11.879 1.00 58.47 232 VAL A N 1
ATOM 1942 C CA . VAL A 1 232 ? 21.324 -11.814 -10.603 1.00 58.47 232 VAL A CA 1
ATOM 1943 C C . VAL A 1 232 ? 20.541 -11.230 -9.420 1.00 58.47 232 VAL A C 1
ATOM 1945 O O . VAL A 1 232 ? 20.597 -11.773 -8.324 1.00 58.47 232 VAL A O 1
ATOM 1948 N N . ASN A 1 233 ? 19.773 -10.162 -9.663 1.00 53.59 233 ASN A N 1
ATOM 1949 C CA . ASN A 1 233 ? 18.993 -9.418 -8.681 1.00 53.59 233 ASN A CA 1
ATOM 1950 C C . ASN A 1 233 ? 17.588 -9.077 -9.221 1.00 53.59 233 ASN A C 1
ATOM 1952 O O . ASN A 1 233 ? 17.119 -7.969 -8.973 1.00 53.59 233 ASN A O 1
ATOM 1956 N N . ASN A 1 234 ? 16.910 -9.999 -9.923 1.00 56.22 234 ASN A N 1
ATOM 1957 C CA . ASN A 1 234 ? 15.536 -9.839 -10.460 1.00 56.22 234 ASN A CA 1
ATOM 1958 C C . ASN A 1 234 ? 14.458 -9.574 -9.378 1.00 56.22 234 ASN A C 1
ATOM 1960 O O . ASN A 1 234 ? 13.260 -9.649 -9.639 1.00 56.22 234 ASN A O 1
ATOM 1964 N N . ALA A 1 235 ? 14.877 -9.288 -8.150 1.00 74.12 235 ALA A N 1
ATOM 1965 C CA . ALA A 1 235 ? 14.045 -8.832 -7.065 1.00 74.12 235 ALA A CA 1
ATOM 1966 C C . ALA A 1 235 ? 13.917 -7.305 -7.096 1.00 74.12 235 ALA A C 1
ATOM 1968 O O . ALA A 1 235 ? 14.832 -6.574 -7.482 1.00 74.12 235 ALA A O 1
ATOM 1969 N N . ILE A 1 236 ? 12.778 -6.826 -6.613 1.00 89.88 236 ILE A N 1
ATOM 1970 C CA . ILE A 1 236 ? 12.582 -5.425 -6.260 1.00 89.88 236 ILE A CA 1
ATOM 1971 C C . ILE A 1 236 ? 13.681 -4.988 -5.283 1.00 89.88 236 ILE A C 1
ATOM 1973 O O . ILE A 1 236 ? 13.903 -5.615 -4.247 1.00 89.88 236 ILE A O 1
ATOM 1977 N N . GLN A 1 237 ? 14.377 -3.901 -5.615 1.00 92.88 237 GLN A N 1
ATOM 1978 C CA . GLN A 1 237 ? 15.436 -3.332 -4.784 1.00 92.88 237 GLN A CA 1
ATOM 1979 C C . GLN A 1 237 ? 14.928 -2.069 -4.099 1.00 92.88 237 GLN A C 1
ATOM 1981 O O . GLN A 1 237 ? 14.759 -1.031 -4.737 1.00 92.88 237 GLN A O 1
ATOM 1986 N N . PHE A 1 238 ? 14.708 -2.137 -2.790 1.00 94.94 238 PHE A N 1
ATOM 1987 C CA . PHE A 1 238 ? 14.229 -0.993 -2.018 1.00 94.94 238 PHE A CA 1
ATOM 1988 C C . PHE A 1 238 ? 15.291 0.099 -1.873 1.00 94.94 238 PHE A C 1
ATOM 1990 O O . PHE A 1 238 ? 16.501 -0.161 -1.800 1.00 94.94 238 PHE A O 1
ATOM 1997 N N . VAL A 1 239 ? 14.832 1.352 -1.838 1.00 94.06 239 VAL A N 1
ATOM 1998 C CA . VAL A 1 239 ? 15.716 2.525 -1.763 1.00 94.06 239 VAL A CA 1
ATOM 1999 C C . VAL A 1 239 ? 16.448 2.620 -0.420 1.00 94.06 239 VAL A C 1
ATOM 2001 O O . VAL A 1 239 ? 17.583 3.101 -0.390 1.00 94.06 239 VAL A O 1
ATOM 2004 N N . ASP A 1 240 ? 15.852 2.100 0.655 1.00 92.69 240 ASP A N 1
ATOM 2005 C CA . ASP A 1 240 ? 16.456 1.930 1.977 1.00 92.69 240 ASP A CA 1
ATOM 2006 C C . ASP A 1 240 ? 15.878 0.712 2.728 1.00 92.69 240 ASP A C 1
ATOM 2008 O O . ASP A 1 240 ? 14.956 0.049 2.255 1.00 92.69 240 ASP A O 1
ATOM 2012 N N . SER A 1 241 ? 16.472 0.388 3.881 1.00 92.12 241 SER A N 1
ATOM 2013 C CA . SER A 1 241 ? 16.121 -0.793 4.680 1.00 92.12 241 SER A CA 1
ATOM 2014 C C . SER A 1 241 ? 14.752 -0.696 5.350 1.00 92.12 241 SER A C 1
ATOM 2016 O O . SER A 1 241 ? 14.149 -1.723 5.640 1.00 92.12 241 SER A O 1
ATOM 2018 N N . GLN A 1 242 ? 14.268 0.519 5.612 1.00 91.94 242 GLN A N 1
ATOM 2019 C CA . GLN A 1 242 ? 12.964 0.721 6.232 1.00 91.94 242 GLN A CA 1
ATOM 2020 C C . GLN A 1 242 ? 11.845 0.403 5.240 1.00 91.94 242 GLN A C 1
ATOM 2022 O O . GLN A 1 242 ? 10.894 -0.294 5.583 1.00 91.94 242 GLN A O 1
ATOM 2027 N N . ASP A 1 243 ? 11.977 0.880 4.005 1.00 95.50 243 ASP A N 1
ATOM 2028 C CA . ASP A 1 243 ? 11.032 0.578 2.933 1.00 95.50 243 ASP A CA 1
ATOM 2029 C C . ASP A 1 243 ? 10.948 -0.940 2.672 1.00 95.50 243 ASP A C 1
ATOM 2031 O O . ASP A 1 243 ? 9.852 -1.485 2.521 1.00 95.50 243 ASP A O 1
ATOM 2035 N N . GLU A 1 244 ? 12.093 -1.632 2.696 1.00 95.06 244 GLU A N 1
ATOM 2036 C CA . GLU A 1 244 ? 12.161 -3.096 2.585 1.00 95.06 244 GLU A CA 1
ATOM 2037 C C . GLU A 1 244 ? 11.446 -3.805 3.740 1.00 95.06 244 GLU A C 1
ATOM 2039 O O . GLU A 1 244 ? 10.715 -4.772 3.528 1.00 95.06 244 GLU A O 1
ATOM 2044 N N . GLU A 1 245 ? 11.652 -3.344 4.970 1.00 93.94 245 GLU A N 1
ATOM 2045 C CA . GLU A 1 245 ? 11.048 -3.939 6.158 1.00 93.94 245 GLU A CA 1
ATOM 2046 C C . GLU A 1 245 ? 9.522 -3.777 6.174 1.00 93.94 245 GLU A C 1
ATOM 2048 O O . GLU A 1 245 ? 8.801 -4.746 6.419 1.00 93.94 245 GLU A O 1
ATOM 2053 N N . ILE A 1 246 ? 9.016 -2.593 5.818 1.00 95.88 246 ILE A N 1
ATOM 2054 C CA . ILE A 1 246 ? 7.574 -2.346 5.673 1.00 95.88 246 ILE A CA 1
ATOM 2055 C C . ILE A 1 246 ? 6.974 -3.290 4.625 1.00 95.88 246 ILE A C 1
ATOM 2057 O O . ILE A 1 246 ? 5.952 -3.931 4.882 1.00 95.88 246 ILE A O 1
ATOM 2061 N N . ALA A 1 247 ? 7.620 -3.421 3.462 1.00 96.56 247 ALA A N 1
ATOM 2062 C CA . ALA A 1 247 ? 7.159 -4.320 2.411 1.00 96.56 247 ALA A CA 1
ATOM 2063 C C . ALA A 1 247 ? 7.168 -5.794 2.852 1.00 96.56 247 ALA A C 1
ATOM 2065 O O . ALA A 1 247 ? 6.222 -6.527 2.553 1.00 96.56 247 ALA A O 1
ATOM 2066 N N . LYS A 1 248 ? 8.188 -6.224 3.609 1.00 95.38 248 LYS A N 1
ATOM 2067 C CA . LYS A 1 248 ? 8.260 -7.574 4.190 1.00 95.38 248 LYS A CA 1
ATOM 2068 C C . LYS A 1 248 ? 7.119 -7.841 5.162 1.00 95.38 248 LYS A C 1
ATOM 2070 O O . LYS A 1 248 ? 6.499 -8.898 5.073 1.00 95.38 248 LYS A O 1
ATOM 2075 N N . PHE A 1 249 ? 6.806 -6.909 6.063 1.00 95.50 249 PHE A N 1
ATOM 2076 C CA . PHE A 1 249 ? 5.675 -7.085 6.975 1.00 95.50 249 PHE A CA 1
ATOM 2077 C C . PHE A 1 249 ? 4.350 -7.195 6.217 1.00 95.50 249 PHE A C 1
ATOM 2079 O O . PHE A 1 249 ? 3.579 -8.116 6.482 1.00 95.50 249 PHE A O 1
ATOM 2086 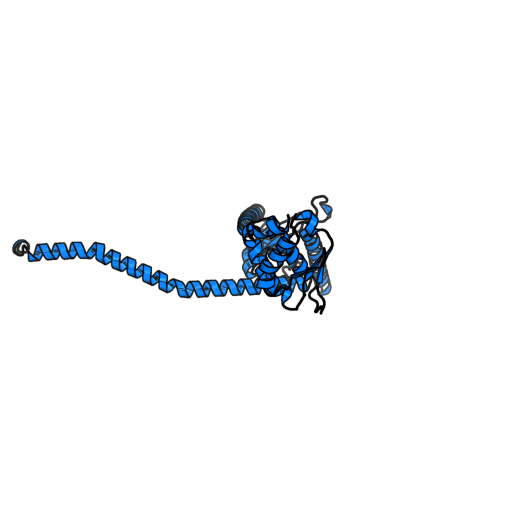N N . ILE A 1 250 ? 4.110 -6.326 5.229 1.00 96.81 250 ILE A N 1
ATOM 2087 C CA . ILE A 1 250 ? 2.912 -6.395 4.378 1.00 96.81 250 ILE A CA 1
ATOM 2088 C C . ILE A 1 250 ? 2.828 -7.748 3.659 1.00 96.81 250 ILE A C 1
ATOM 2090 O O . ILE A 1 250 ? 1.789 -8.402 3.722 1.00 96.81 250 ILE A O 1
ATOM 2094 N N . THR A 1 251 ? 3.930 -8.207 3.062 1.00 95.31 251 THR A N 1
ATOM 2095 C CA . THR A 1 251 ? 4.018 -9.513 2.386 1.00 95.31 251 THR A CA 1
ATOM 2096 C C . THR A 1 251 ? 3.688 -10.661 3.343 1.00 95.31 251 THR A C 1
ATOM 2098 O O . THR A 1 251 ? 2.912 -11.556 3.009 1.00 95.31 251 THR A O 1
ATOM 2101 N N . ASN A 1 252 ? 4.235 -10.632 4.561 1.00 94.25 252 ASN A N 1
ATOM 2102 C CA . ASN A 1 252 ? 3.985 -11.656 5.574 1.00 94.25 252 ASN A CA 1
ATOM 2103 C C . ASN A 1 252 ? 2.514 -11.688 6.001 1.00 94.25 252 ASN A C 1
ATOM 2105 O O . ASN A 1 252 ? 1.924 -12.767 6.079 1.00 94.25 252 ASN A O 1
ATOM 2109 N N . TYR A 1 253 ? 1.905 -10.524 6.242 1.00 93.12 253 TYR A N 1
ATOM 2110 C CA . TYR A 1 253 ? 0.484 -10.455 6.574 1.00 93.12 253 TYR A CA 1
ATOM 2111 C C . TYR A 1 253 ? -0.405 -10.904 5.413 1.00 93.12 253 TYR A C 1
ATOM 2113 O O . TYR A 1 253 ? -1.389 -11.605 5.645 1.00 93.12 253 TYR A O 1
ATOM 2121 N N . TYR A 1 254 ? -0.061 -10.528 4.181 1.00 92.06 254 TYR A N 1
ATOM 2122 C CA . TYR A 1 254 ? -0.784 -10.942 2.983 1.00 92.06 254 TYR A CA 1
ATOM 2123 C C . TYR A 1 254 ? -0.763 -12.465 2.830 1.00 92.06 254 TYR A C 1
ATOM 2125 O O . TYR A 1 254 ? -1.817 -13.096 2.788 1.00 92.06 254 TYR A O 1
ATOM 2133 N N . ASN A 1 255 ? 0.423 -13.074 2.865 1.00 89.69 255 ASN A N 1
ATOM 2134 C CA . ASN A 1 255 ? 0.582 -14.524 2.746 1.00 89.69 255 ASN A CA 1
ATOM 2135 C C . ASN A 1 255 ? -0.094 -15.281 3.896 1.00 89.69 255 ASN A C 1
ATOM 2137 O O . ASN A 1 255 ? -0.716 -16.320 3.672 1.00 89.69 255 ASN A O 1
ATOM 2141 N N . GLY A 1 256 ? -0.012 -14.752 5.122 1.00 85.44 256 GLY A N 1
ATOM 2142 C CA . GLY A 1 256 ? -0.738 -15.294 6.267 1.00 85.44 256 GLY A CA 1
ATOM 2143 C C . GLY A 1 256 ? -2.252 -15.274 6.047 1.00 85.44 256 GLY A C 1
ATOM 2144 O O . GLY A 1 256 ? -2.908 -16.284 6.281 1.00 85.44 256 GLY A O 1
ATOM 2145 N N . SER A 1 257 ? -2.799 -14.160 5.547 1.00 82.31 257 SER A N 1
ATOM 2146 C CA . SER A 1 257 ? -4.225 -14.032 5.206 1.00 82.31 257 SER A CA 1
ATOM 2147 C C . SER A 1 257 ? -4.644 -15.049 4.145 1.00 82.31 257 SER A C 1
ATOM 2149 O O . SER A 1 257 ? -5.596 -15.788 4.363 1.00 82.31 257 SER A O 1
ATOM 2151 N N . VAL A 1 258 ? -3.891 -15.152 3.045 1.00 80.19 258 VAL A N 1
ATOM 2152 C CA . VAL A 1 258 ? -4.177 -16.090 1.946 1.00 80.19 258 VAL A CA 1
ATOM 2153 C C . VAL A 1 258 ? -4.185 -17.541 2.437 1.00 80.19 258 VAL A C 1
ATOM 2155 O O . VAL A 1 258 ? -5.056 -18.324 2.057 1.00 80.19 258 VAL A O 1
ATOM 2158 N N . LEU A 1 259 ? -3.249 -17.910 3.317 1.00 81.06 259 LEU A N 1
ATOM 2159 C CA . LEU A 1 259 ? -3.215 -19.245 3.913 1.00 81.06 259 LEU A CA 1
ATOM 2160 C C . LEU A 1 259 ? -4.454 -19.514 4.779 1.00 81.06 259 LEU A C 1
ATOM 2162 O O . LEU A 1 259 ? -5.031 -20.599 4.699 1.00 81.06 259 LEU A O 1
ATOM 2166 N N . TRP A 1 260 ? -4.878 -18.541 5.589 1.00 77.50 260 TRP A N 1
ATOM 2167 C CA . TRP A 1 260 ? -6.090 -18.663 6.401 1.00 77.50 260 TRP A CA 1
ATOM 2168 C C . TRP A 1 260 ? -7.349 -18.791 5.545 1.00 77.50 260 TRP A C 1
ATOM 2170 O O . TRP A 1 260 ? -8.172 -19.663 5.821 1.00 77.50 260 TRP A O 1
ATOM 2180 N N . ASP A 1 261 ? -7.469 -17.999 4.481 1.00 79.75 261 ASP A N 1
ATOM 2181 C CA . ASP A 1 261 ? -8.595 -18.068 3.547 1.00 79.75 261 ASP A CA 1
ATOM 2182 C C . ASP A 1 261 ? -8.651 -19.431 2.839 1.00 79.75 261 ASP A C 1
ATOM 2184 O O . ASP A 1 261 ? -9.725 -20.026 2.694 1.00 79.75 261 ASP A O 1
ATOM 2188 N N . LEU A 1 262 ? -7.492 -19.990 2.475 1.00 80.94 262 LEU A N 1
ATOM 2189 C CA . LEU A 1 262 ? -7.390 -21.337 1.914 1.00 80.94 262 LEU A CA 1
ATOM 2190 C C . LEU A 1 262 ? -7.824 -22.410 2.925 1.00 80.94 262 LEU A C 1
ATOM 2192 O O . LEU A 1 262 ? -8.609 -23.294 2.581 1.00 80.94 262 LEU A O 1
ATOM 2196 N N . ILE A 1 263 ? -7.354 -22.330 4.174 1.00 84.81 263 ILE A N 1
ATOM 2197 C CA . ILE A 1 263 ? -7.739 -23.262 5.246 1.00 84.81 263 ILE A CA 1
ATOM 2198 C C . ILE A 1 263 ? -9.250 -23.199 5.490 1.00 84.81 263 ILE A C 1
ATOM 2200 O O . ILE A 1 263 ? -9.905 -24.240 5.548 1.00 84.81 263 ILE A O 1
ATOM 2204 N N . LEU A 1 264 ? -9.819 -21.995 5.589 1.00 83.88 264 LEU A N 1
ATOM 2205 C CA . LEU A 1 264 ? -11.259 -21.806 5.744 1.00 83.88 264 LEU A CA 1
ATOM 2206 C C . LEU A 1 264 ? -12.016 -22.407 4.561 1.00 83.88 264 LEU A C 1
ATOM 2208 O O . LEU A 1 264 ? -12.977 -23.140 4.776 1.00 83.88 264 LEU A O 1
ATOM 2212 N N . THR A 1 265 ? -11.555 -22.183 3.332 1.00 84.88 265 THR A N 1
ATOM 2213 C CA . THR A 1 265 ? -12.170 -22.762 2.130 1.00 84.88 265 THR A CA 1
ATOM 2214 C C . THR A 1 265 ? -12.160 -24.292 2.173 1.00 84.88 265 THR A C 1
ATOM 2216 O O . THR A 1 265 ? -13.188 -24.916 1.914 1.00 84.88 265 THR A O 1
ATOM 2219 N N . ILE A 1 266 ? -11.044 -24.914 2.568 1.00 87.19 266 ILE A N 1
ATOM 2220 C CA . ILE A 1 266 ? -10.926 -26.376 2.700 1.00 87.19 266 ILE A CA 1
ATOM 2221 C C . ILE A 1 266 ? -11.860 -26.924 3.787 1.00 8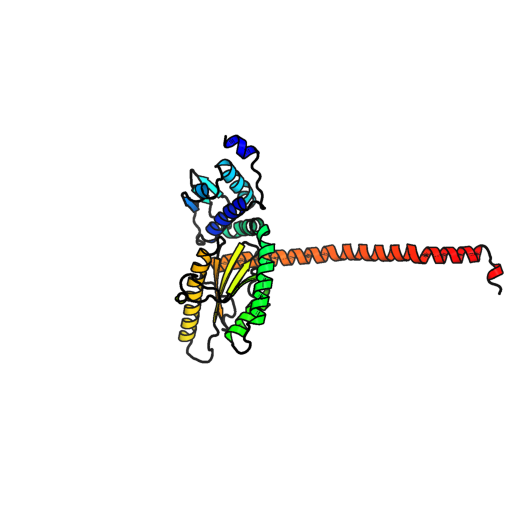7.19 266 ILE A C 1
ATOM 2223 O O . ILE A 1 266 ? -12.431 -27.997 3.611 1.00 87.19 266 ILE A O 1
ATOM 2227 N N . ILE A 1 267 ? -12.038 -26.205 4.898 1.00 87.62 267 ILE A N 1
ATOM 2228 C CA . ILE A 1 267 ? -12.923 -26.620 5.999 1.00 87.62 267 ILE A CA 1
ATOM 2229 C C . ILE A 1 267 ? -14.402 -26.442 5.630 1.00 87.62 267 ILE A C 1
ATOM 2231 O O . ILE A 1 267 ? -15.227 -27.299 5.950 1.00 87.62 267 ILE A O 1
ATOM 2235 N N . TRP A 1 268 ? -14.753 -25.345 4.959 1.00 87.00 268 TRP A N 1
ATOM 2236 C CA . TRP A 1 268 ? -16.134 -25.019 4.601 1.00 87.00 268 TRP A CA 1
ATOM 2237 C C . TRP A 1 268 ? -16.641 -25.793 3.384 1.00 87.00 268 TRP A C 1
ATOM 2239 O O . TRP A 1 268 ? -17.824 -26.130 3.327 1.00 87.00 268 TRP A O 1
ATOM 2249 N N . PHE A 1 269 ? -15.768 -26.128 2.432 1.00 89.62 269 PHE A N 1
ATOM 2250 C CA . PHE A 1 269 ? -16.154 -26.832 1.209 1.00 89.62 269 PHE A CA 1
ATOM 2251 C C . PHE A 1 269 ? -16.888 -28.169 1.468 1.00 89.62 269 PHE A C 1
ATOM 2253 O O . PHE A 1 269 ? -17.951 -28.369 0.879 1.00 89.62 269 PHE A O 1
ATOM 2260 N N . PRO A 1 270 ? -16.439 -29.058 2.381 1.00 90.94 270 PRO A N 1
ATOM 2261 C CA . PRO A 1 270 ? -17.182 -30.263 2.751 1.00 90.94 270 PRO A CA 1
ATOM 2262 C C . PRO A 1 270 ? -18.576 -29.978 3.313 1.00 90.94 270 PRO A C 1
ATOM 2264 O O . PRO A 1 270 ? -19.513 -30.720 3.029 1.00 90.94 270 PRO A O 1
ATOM 2267 N N . VAL A 1 271 ? -18.734 -28.904 4.093 1.00 89.56 271 VAL A N 1
ATOM 2268 C CA . VAL A 1 271 ? -20.025 -28.529 4.689 1.00 89.56 271 VAL A CA 1
ATOM 2269 C C . VAL A 1 271 ? -21.014 -28.122 3.599 1.00 89.56 271 VAL A C 1
ATOM 2271 O O . VAL A 1 271 ? -22.147 -28.605 3.582 1.00 89.56 271 VAL A O 1
ATOM 2274 N N . GLU A 1 272 ? -20.584 -27.281 2.659 1.00 90.00 272 GLU A N 1
ATOM 2275 C CA . GLU A 1 272 ? -21.413 -26.880 1.518 1.00 90.00 272 GLU A CA 1
ATOM 2276 C C . GLU A 1 272 ? -21.697 -28.053 0.568 1.00 90.00 272 GLU A C 1
ATOM 2278 O O . GLU A 1 272 ? -22.824 -28.205 0.091 1.00 90.00 272 GLU A O 1
ATOM 2283 N N . LEU A 1 273 ? -20.731 -28.955 0.368 1.00 91.56 273 LEU A N 1
ATOM 2284 C CA . LEU A 1 273 ? -20.923 -30.172 -0.421 1.00 91.56 273 LEU A CA 1
ATOM 2285 C C . LEU A 1 273 ? -21.977 -31.101 0.203 1.00 91.56 273 LEU A C 1
ATOM 2287 O O . LEU A 1 273 ? -22.845 -31.607 -0.507 1.00 91.56 273 LEU A O 1
ATOM 2291 N N . VAL A 1 274 ? -21.955 -31.298 1.526 1.00 93.62 274 VAL A N 1
ATOM 2292 C CA . VAL A 1 274 ? -22.971 -32.095 2.236 1.00 93.62 274 VAL A CA 1
ATOM 2293 C C . VAL A 1 274 ? -24.353 -31.459 2.102 1.00 93.62 274 VAL A C 1
ATOM 2295 O O . VAL A 1 274 ? -25.308 -32.161 1.770 1.00 93.62 274 VAL A O 1
ATOM 2298 N N . LYS A 1 275 ? -24.474 -30.135 2.285 1.00 92.06 275 LYS A N 1
ATOM 2299 C CA . LYS A 1 275 ? -25.745 -29.417 2.070 1.00 92.06 275 LYS A CA 1
ATOM 2300 C C . LYS A 1 275 ? -26.276 -29.637 0.653 1.00 92.06 275 LYS A C 1
ATOM 2302 O O . LYS A 1 275 ? -27.457 -29.935 0.484 1.00 92.06 275 LYS A O 1
ATOM 2307 N N . PHE A 1 276 ? -25.405 -29.539 -0.349 1.00 93.44 276 PHE A N 1
ATOM 2308 C CA . PHE A 1 276 ? -25.759 -29.759 -1.747 1.00 93.44 276 PHE A CA 1
ATOM 2309 C C . PHE A 1 276 ? -26.236 -31.198 -2.012 1.00 93.44 276 PHE A C 1
ATOM 2311 O O . PHE A 1 276 ? -27.284 -31.396 -2.627 1.00 93.44 276 PHE A O 1
ATOM 2318 N N . VAL A 1 277 ? -25.539 -32.210 -1.482 1.00 95.69 277 VAL A N 1
ATOM 2319 C CA . VAL A 1 277 ? -25.953 -33.621 -1.593 1.00 95.69 277 VAL A CA 1
ATOM 2320 C C . VAL A 1 277 ? -27.295 -33.867 -0.895 1.00 95.69 277 VAL A C 1
ATOM 2322 O O . VAL A 1 277 ? -28.170 -34.519 -1.465 1.00 95.69 277 VAL A O 1
ATOM 2325 N N . CYS A 1 278 ? -27.507 -33.314 0.302 1.00 95.88 278 CYS A N 1
ATOM 2326 C CA . CYS A 1 278 ? -28.788 -33.407 1.005 1.00 95.88 278 CYS A CA 1
ATOM 2327 C C . CYS A 1 278 ? -29.933 -32.760 0.212 1.00 95.88 278 CYS A C 1
ATOM 2329 O O . CYS A 1 278 ? -31.021 -33.332 0.154 1.00 95.88 278 CYS A O 1
ATOM 2331 N N . LEU A 1 279 ? -29.696 -31.611 -0.433 1.00 95.81 279 LEU A N 1
ATOM 2332 C CA . LEU A 1 279 ? -30.678 -30.959 -1.305 1.00 95.81 279 LEU A CA 1
ATOM 2333 C C . LEU A 1 279 ? -31.031 -31.829 -2.518 1.00 95.81 279 LEU A C 1
ATOM 2335 O O . LEU A 1 279 ? -32.212 -31.966 -2.835 1.00 95.81 279 LEU A O 1
ATOM 2339 N N . ILE A 1 280 ? -30.044 -32.467 -3.155 1.00 95.56 280 ILE A N 1
ATOM 2340 C CA . ILE A 1 280 ? -30.278 -33.405 -4.266 1.00 95.56 280 ILE A CA 1
ATOM 2341 C C . ILE A 1 280 ? -31.083 -34.621 -3.801 1.00 95.56 280 ILE A C 1
ATOM 2343 O O . ILE A 1 280 ? -32.033 -35.024 -4.475 1.00 95.56 280 ILE A O 1
ATOM 2347 N N . LEU A 1 281 ? -30.740 -35.208 -2.652 1.00 95.50 281 LEU A N 1
ATOM 2348 C CA . LEU A 1 281 ? -31.475 -36.347 -2.098 1.00 95.50 281 LEU A CA 1
ATOM 2349 C C . LEU A 1 281 ? -32.920 -35.969 -1.769 1.00 95.50 281 LEU A C 1
ATOM 2351 O O . LEU A 1 281 ? -33.838 -36.692 -2.149 1.00 95.50 281 LEU A O 1
ATOM 2355 N N . LEU A 1 282 ? -33.133 -34.815 -1.131 1.00 95.94 282 LEU A N 1
ATOM 2356 C CA . LEU A 1 282 ? -34.466 -34.305 -0.823 1.00 95.94 282 LEU A CA 1
ATOM 2357 C C . LEU A 1 282 ? -35.277 -34.060 -2.099 1.00 95.94 282 LEU A C 1
ATOM 2359 O O . LEU A 1 282 ? -36.421 -34.496 -2.184 1.00 95.94 282 LEU A O 1
ATOM 2363 N N . TYR A 1 283 ? -34.679 -33.423 -3.107 1.00 95.56 283 TYR A N 1
ATOM 2364 C CA . TYR A 1 283 ? -35.308 -33.224 -4.410 1.00 95.56 283 TYR A CA 1
ATOM 2365 C C . TYR A 1 283 ? -35.691 -34.561 -5.054 1.00 95.56 283 TYR A C 1
ATOM 2367 O O . TYR A 1 283 ? -36.816 -34.726 -5.517 1.00 95.56 283 TYR A O 1
ATOM 2375 N N . THR A 1 284 ? -34.793 -35.546 -5.018 1.00 93.81 284 THR A N 1
ATOM 2376 C CA . THR A 1 284 ? -35.034 -36.873 -5.599 1.00 93.81 284 THR A CA 1
ATOM 2377 C C . THR A 1 284 ? -36.181 -37.592 -4.885 1.00 93.81 284 THR A C 1
ATOM 2379 O O . THR A 1 284 ? -37.067 -38.152 -5.531 1.00 93.81 284 THR A O 1
ATOM 2382 N N . ILE A 1 285 ? -36.208 -37.519 -3.552 1.00 94.94 285 ILE A N 1
ATOM 2383 C CA . ILE A 1 285 ? -37.290 -38.041 -2.714 1.00 94.94 285 ILE A CA 1
ATOM 2384 C C . ILE A 1 285 ? -38.615 -37.373 -3.087 1.00 94.94 285 ILE A C 1
ATOM 2386 O O . ILE A 1 285 ? -39.587 -38.065 -3.364 1.00 94.94 285 ILE A O 1
ATOM 2390 N N . VAL A 1 286 ? -38.660 -36.042 -3.147 1.00 95.00 286 VAL A N 1
ATOM 2391 C CA . VAL A 1 286 ? -39.895 -35.286 -3.400 1.00 95.00 286 VAL A CA 1
ATOM 2392 C C . VAL A 1 286 ? -40.414 -35.482 -4.825 1.00 95.00 286 VAL A C 1
ATOM 2394 O O . VAL A 1 286 ? -41.622 -35.553 -5.022 1.00 95.00 286 VAL A O 1
ATOM 2397 N N . VAL A 1 287 ? -39.533 -35.581 -5.821 1.00 95.19 287 VAL A N 1
ATOM 2398 C CA . VAL A 1 287 ? -39.937 -35.650 -7.232 1.00 95.19 287 VAL A CA 1
ATOM 2399 C C . VAL A 1 287 ? -40.239 -37.076 -7.682 1.00 95.19 287 VAL A C 1
ATOM 2401 O O . VAL A 1 287 ? -41.228 -37.288 -8.379 1.00 95.19 287 VAL A O 1
ATOM 2404 N N . PHE A 1 288 ? -39.428 -38.062 -7.294 1.00 92.94 288 PHE A N 1
ATOM 2405 C CA . PHE A 1 288 ? -39.529 -39.414 -7.856 1.00 92.94 288 PHE A CA 1
ATOM 2406 C C . PHE A 1 288 ? -40.294 -40.400 -6.972 1.00 92.94 288 PHE A C 1
ATOM 2408 O O . PHE A 1 288 ? -40.926 -41.312 -7.506 1.00 92.94 288 PHE A O 1
ATOM 2415 N N . ILE A 1 289 ? -40.302 -40.234 -5.644 1.00 92.00 289 ILE A N 1
ATOM 2416 C CA . ILE A 1 289 ? -41.011 -41.180 -4.765 1.00 92.00 289 ILE A CA 1
ATOM 2417 C C . ILE A 1 289 ? -42.538 -41.075 -4.908 1.00 92.00 289 ILE A C 1
ATOM 2419 O O . ILE A 1 289 ? -43.167 -42.127 -5.032 1.00 92.00 289 ILE A O 1
ATOM 2423 N N . PRO A 1 290 ? -43.175 -39.885 -4.955 1.00 95.50 290 PRO A N 1
ATOM 2424 C CA . PRO A 1 290 ? -44.631 -39.814 -5.061 1.00 95.50 290 PRO A CA 1
ATOM 2425 C C . PRO A 1 290 ? -45.202 -40.473 -6.328 1.00 95.50 290 PRO A C 1
ATOM 2427 O O . PRO A 1 290 ? -46.157 -41.236 -6.185 1.00 95.50 290 PRO A O 1
ATOM 2430 N N . PRO A 1 291 ? -44.630 -40.291 -7.540 1.00 93.88 291 PRO A N 1
ATOM 2431 C CA . PRO A 1 291 ? -45.074 -41.024 -8.727 1.00 93.88 291 PRO A CA 1
ATOM 2432 C C . PRO A 1 291 ? -44.950 -42.545 -8.585 1.00 93.88 291 PRO A C 1
ATOM 2434 O O . PRO A 1 291 ? -45.871 -43.268 -8.956 1.00 93.88 291 PRO A O 1
ATOM 2437 N N . ILE A 1 292 ? -43.847 -43.041 -8.010 1.00 92.69 292 ILE A N 1
ATOM 2438 C CA . ILE A 1 292 ? -43.641 -44.482 -7.791 1.00 92.69 292 ILE A CA 1
ATOM 2439 C C . ILE A 1 292 ? -44.688 -45.030 -6.817 1.00 92.69 292 ILE A C 1
ATOM 2441 O O . ILE A 1 292 ? -45.324 -46.044 -7.104 1.00 92.69 292 ILE A O 1
ATOM 2445 N N . LEU A 1 293 ? -44.909 -44.347 -5.689 1.00 93.69 293 LEU A N 1
ATOM 2446 C CA . LEU A 1 293 ? -45.928 -44.733 -4.712 1.00 93.69 293 LEU A CA 1
ATOM 2447 C C . LEU A 1 293 ? -47.338 -44.678 -5.312 1.00 93.69 293 LEU A C 1
ATOM 2449 O O . LEU A 1 293 ? -48.154 -45.552 -5.030 1.00 93.69 293 LEU A O 1
ATOM 2453 N N . PHE A 1 294 ? -47.618 -43.695 -6.168 1.00 93.62 294 PHE A N 1
ATOM 2454 C CA . PHE A 1 294 ? -48.891 -43.573 -6.872 1.00 93.62 294 PHE A CA 1
ATOM 2455 C C . PHE A 1 294 ? -49.127 -44.737 -7.844 1.00 93.62 294 PHE A C 1
ATOM 2457 O O . PHE A 1 294 ? -50.199 -45.341 -7.829 1.00 93.62 294 PHE A O 1
ATOM 2464 N N . ILE A 1 295 ? -48.117 -45.112 -8.636 1.00 92.81 295 ILE A N 1
ATOM 2465 C CA . ILE A 1 295 ? -48.183 -46.273 -9.536 1.00 92.81 295 ILE A CA 1
ATOM 2466 C C . ILE A 1 295 ? -48.369 -47.566 -8.733 1.00 92.81 295 ILE A C 1
ATOM 2468 O O . ILE A 1 295 ? -49.263 -48.354 -9.040 1.00 92.81 295 ILE A O 1
ATOM 2472 N N . ALA A 1 296 ? -47.580 -47.770 -7.675 1.00 92.69 296 ALA A N 1
ATOM 2473 C CA . ALA A 1 296 ? -47.695 -48.942 -6.809 1.00 92.69 296 ALA A CA 1
ATOM 2474 C C . ALA A 1 296 ? -49.089 -49.047 -6.166 1.00 92.69 296 ALA A C 1
ATOM 2476 O O . ALA A 1 296 ? -49.670 -50.131 -6.109 1.00 92.69 296 ALA A O 1
ATOM 2477 N N . PHE A 1 297 ? -49.659 -47.916 -5.742 1.00 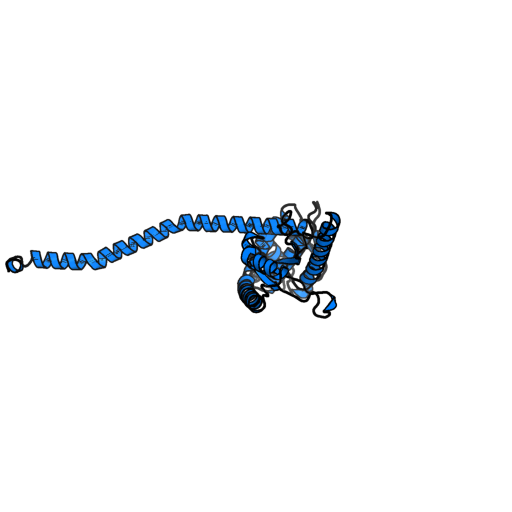95.12 297 PHE A N 1
ATOM 2478 C CA . PHE A 1 297 ? -51.017 -47.848 -5.213 1.00 95.12 297 PHE A CA 1
ATOM 2479 C C . PHE A 1 297 ? -52.075 -48.225 -6.260 1.00 95.12 297 PHE A C 1
ATOM 2481 O O . PHE A 1 297 ? -52.992 -48.984 -5.945 1.00 95.12 297 PHE A O 1
ATOM 2488 N N . ILE A 1 298 ? -51.945 -47.747 -7.506 1.00 94.69 298 ILE A N 1
ATOM 2489 C CA . ILE A 1 298 ? -52.838 -48.138 -8.611 1.00 94.69 298 ILE A CA 1
ATOM 2490 C C . ILE A 1 298 ? -52.763 -49.648 -8.858 1.00 94.69 298 ILE A C 1
ATOM 2492 O O . ILE A 1 298 ? -53.806 -50.296 -8.937 1.00 94.69 298 ILE A O 1
ATOM 2496 N N . ILE A 1 299 ? -51.553 -50.212 -8.924 1.00 93.50 299 ILE A N 1
ATOM 2497 C CA . ILE A 1 299 ? -51.328 -51.650 -9.136 1.00 93.50 299 ILE A CA 1
ATOM 2498 C C . ILE A 1 299 ? -51.982 -52.479 -8.026 1.00 93.50 299 ILE A C 1
ATOM 2500 O O . ILE A 1 299 ? -52.708 -53.430 -8.308 1.00 93.50 299 ILE A O 1
ATOM 2504 N N . TRP A 1 300 ? -51.759 -52.104 -6.763 1.00 95.19 300 TRP A N 1
ATOM 2505 C CA . TRP A 1 300 ? -52.325 -52.807 -5.612 1.00 95.19 300 TRP A CA 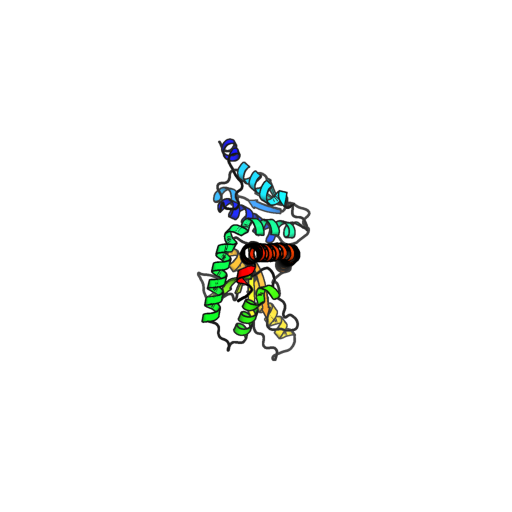1
ATOM 2506 C C . TRP A 1 300 ? -53.857 -52.747 -5.584 1.00 95.19 300 TRP A C 1
ATOM 2508 O O . TRP A 1 300 ? -54.516 -53.743 -5.290 1.00 95.19 300 TRP A O 1
ATOM 2518 N N . LYS A 1 301 ? -54.434 -51.587 -5.916 1.00 95.81 301 LYS A N 1
ATOM 2519 C CA . LYS A 1 301 ? -55.884 -51.371 -5.887 1.00 95.81 301 LYS A CA 1
ATOM 2520 C C . LYS A 1 301 ? -56.615 -52.027 -7.065 1.00 95.81 301 LYS A C 1
ATOM 2522 O O . LYS A 1 301 ? -57.776 -52.406 -6.915 1.00 95.81 301 LYS A O 1
ATOM 2527 N N . TYR A 1 302 ? -55.960 -52.174 -8.219 1.00 94.50 302 TYR A N 1
ATOM 2528 C CA . TYR A 1 302 ? -56.573 -52.668 -9.457 1.00 94.50 302 TYR A CA 1
ATOM 2529 C C . TYR A 1 302 ? -55.706 -53.724 -10.172 1.00 94.50 302 TYR A C 1
ATOM 2531 O O . TYR A 1 302 ? -55.272 -53.509 -11.304 1.00 94.50 302 TYR A O 1
ATOM 2539 N N . PRO A 1 303 ? -55.481 -54.906 -9.573 1.00 91.00 303 PRO A N 1
ATOM 2540 C CA . PRO A 1 303 ? -54.572 -55.909 -10.136 1.00 91.00 303 PRO A CA 1
ATOM 2541 C C . PRO A 1 303 ? -55.044 -56.489 -11.481 1.00 91.00 303 PRO A C 1
ATOM 2543 O O . PRO A 1 303 ? -54.233 -56.959 -12.270 1.00 91.00 303 PRO A O 1
ATOM 2546 N N . HIS A 1 304 ? -56.346 -56.430 -11.783 1.00 90.38 304 HIS A N 1
ATOM 2547 C CA . HIS A 1 304 ? -56.903 -56.909 -13.053 1.00 90.38 304 HIS A CA 1
ATOM 2548 C C . HIS A 1 304 ? -56.513 -56.039 -14.260 1.00 90.38 304 HIS A C 1
ATOM 2550 O O . HIS A 1 304 ? -56.550 -56.533 -15.382 1.00 90.38 304 HIS A O 1
ATOM 2556 N N . LEU A 1 305 ? -56.101 -54.780 -14.051 1.00 86.00 305 LEU A N 1
ATOM 2557 C CA . LEU A 1 305 ? -55.616 -53.906 -15.129 1.00 86.00 305 LEU A CA 1
ATOM 2558 C C . LEU A 1 305 ? -54.254 -54.348 -15.697 1.00 86.00 305 LEU A C 1
ATOM 2560 O O . LEU A 1 305 ? -53.873 -53.877 -16.760 1.00 86.00 305 LEU A O 1
ATOM 2564 N N . LEU A 1 306 ? -53.534 -55.246 -15.015 1.00 80.12 306 LEU A N 1
ATOM 2565 C CA . LEU A 1 306 ? -52.247 -55.797 -15.460 1.00 80.12 306 LEU A CA 1
ATOM 2566 C C . LEU A 1 306 ? -52.370 -57.079 -16.306 1.00 80.12 306 LEU A C 1
ATOM 2568 O O . LEU A 1 306 ? -51.350 -57.609 -16.731 1.00 80.12 306 LEU A O 1
ATOM 2572 N N . MET A 1 307 ? -53.581 -57.607 -16.523 1.00 78.31 307 MET A N 1
ATOM 2573 C CA . MET A 1 307 ? -53.809 -58.856 -17.276 1.00 78.31 307 MET A CA 1
ATOM 2574 C C . MET A 1 307 ? -54.216 -58.641 -18.749 1.00 78.31 307 MET A C 1
ATOM 2576 O O . MET A 1 307 ? -54.761 -59.554 -19.368 1.00 78.31 307 MET A O 1
ATOM 2580 N N . LEU A 1 308 ? -53.958 -57.454 -19.305 1.00 61.31 308 LEU A N 1
ATOM 2581 C CA . LEU A 1 308 ? -54.171 -57.098 -20.717 1.00 61.31 308 LEU A CA 1
ATOM 2582 C C . LEU A 1 308 ? -52.830 -56.903 -21.427 1.00 61.31 308 LEU A C 1
ATOM 2584 O O . LEU A 1 308 ? -52.723 -57.358 -22.585 1.00 61.31 308 LEU A O 1
#

pLDDT: mean 87.29, std 12.05, range [43.69, 98.5]

Mean predicted aligned error: 9.22 Å

Solvent-accessible surface area (backbone atoms only — not comparable to full-atom values): 16935 Å² total; per-residue (Å²): 111,69,75,64,54,43,74,71,62,72,92,46,70,86,40,65,64,56,27,52,53,54,41,42,52,47,22,51,59,71,65,49,75,88,62,97,42,101,50,67,40,78,77,48,79,65,62,68,57,75,74,62,72,55,54,72,62,51,47,55,50,48,34,46,66,59,28,46,76,46,78,31,54,51,49,76,55,96,73,26,41,33,30,60,50,50,92,58,38,66,63,38,42,42,63,44,28,26,60,50,32,48,81,52,47,68,58,43,55,55,42,18,57,53,44,53,53,53,47,71,74,68,64,50,88,86,40,70,51,49,46,50,50,50,51,46,68,76,40,26,57,77,78,44,38,47,38,72,28,44,70,46,58,68,36,64,49,36,92,92,39,76,89,71,39,66,40,49,36,29,29,31,28,68,41,48,39,32,37,32,39,29,70,48,68,69,72,87,89,67,73,61,72,66,59,53,51,49,54,52,51,50,45,34,52,49,13,44,53,45,21,51,39,48,38,75,75,39,77,44,34,53,31,24,18,23,39,44,79,47,79,94,56,67,52,78,42,48,57,46,73,57,40,43,50,54,49,49,50,44,28,51,54,41,54,51,49,55,54,50,53,50,52,49,48,65,64,47,47,60,54,54,50,50,53,50,52,52,50,52,50,51,48,48,50,66,65,54,46,56,58,52,52,51,52,53,49,51,47,72,75,44,61,75,77,74,77,120

Secondary structure (DSSP, 8-state):
-HHHHHHT----TT-HHHHHHHHHHHHHHHHS-----SSPEEEEESHHHHHH---HHHHHHHHHHHHGGGT--EEEETTEEEE---TTHHHHHHHHHHHHHHHHHHHHHHHHHHHHHHHHHH--TT-HHHHHHHHHHHTHHHHSTT--EEEEEEEES-TT-GGG-EEEEEEE-TTSEEEEEEEE---TTS--HHHHHHHHHHHHHHHHHHHHHHHHH-SSEEEEEEEES-TTS-S-EESSHHHHHHHHHHHHHHHHHHHHHHHHHHHHHHHHHHHHHHHHHHHHHHHHHHHHHHHHHHHHH-GGGG--

Sequence (308 aa):
MDFFCSFFFNVDINDERQRTFILGICSKILSHPFRITNSSLHLETYNFHVHNCFNQFEIDKLLQEAFQSNNVYVYRSYSSIYVDFKIDTLNNVLPICKQWFQPSIKSLVRLDEEKRRLWNQNFNGNHSEEIMKNDLINNIDIILPGFNYLIDFEWKANESYYHYGVGDLIFGSDYGVYIVIETKWLNMNSGKSVARNHARNEVKTQAKRYRQFAQEKFTVKVIGSSYTNDTVNNAIQFVDSQDEEIAKFITNYYNGSVLWDLILTIIWFPVELVKFVCLILLYTIVVFIPPILFIAFIIWKYPHLLML

Organism: NCBI:txid658196